Protein 5DZE (pdb70)

InterPro domains:
  IPR000757 Beta-glucanase-like, N-terminal domain [PF00722] (31-176)
  IPR000757 Beta-glucanase-like, N-terminal domain [PS51762] (1-201)
  IPR008264 Beta-glucanase [PR00737] (44-62)
  IPR008264 Beta-glucanase [PR00737] (85-100)
  IPR008264 Beta-glucanase [PR00737] (101-114)
  IPR008264 Beta-glucanase [PR00737] (119-136)
  IPR008264 Beta-glucanase [PR00737] (139-156)
  IPR013320 Concanavalin A-like lectin/glucanase domain superfamily [SSF49899] (22-201)
  IPR044791 Beta-glucanase/XTH [PTHR31062] (30-201)

CATH classification: 2.60.120.200

Foldseek 3Di:
DKDQQDDKDKDDDVVQWDDDVVQQKIKWWQAVVWITKMWGPFFFFFFKWKWWKAWWDDQQFQKKWWKKKWLDPPDQQIWMWIWIDQRNDQQKIWTWTHFGNDIPRIDIGGRVDRSNPGIWMWMWGTDPFKIFIDINRHTPDMGGDDPPGDHGRTIMIMIMMGRRCPPPVNPRRHHGPRPDPGTMMMIGRIMDDDPRTDD

Secondary structure (P-SEA, 3-state):
ccccccbbbbccccccccccccccbbbbbbcccccbbbbbcccccbbbbbbbcccccccccccccccccccccccccccccbbbbcccccccccccccccccccbbbbbbccccccccbbbbbbbbcccbbbbbccccccbbbbbccccccccbbbbbccccccccccccccccccccccccbbbbbcccccccccccc

Structure (mmCIF, N/CA/C/O backbone):
data_5DZE
#
_entry.id   5DZE
#
_cell.length_a   45.150
_cell.length_b   52.020
_cell.length_c   83.060
_cell.angle_alpha   90.000
_cell.angle_beta   90.000
_cell.angle_gamma   90.000
#
_symmetry.space_group_name_H-M   'P 21 21 21'
#
loop_
_entity.id
_entity.type
_entity.pdbx_description
1 polymer endo-glucanase
2 branched beta-D-glucopyranose-(1-4)-beta-D-glucopyranose-(1-4)-beta-D-glucopyranose-(1-4)-alpha-D-glucopyranose
3 non-polymer beta-D-glucopyranose
4 water water
#
loop_
_atom_site.group_PDB
_atom_site.id
_atom_site.type_symbol
_atom_site.label_atom_id
_atom_site.label_alt_id
_atom_site.label_comp_id
_atom_site.label_asym_id
_atom_site.label_entity_id
_atom_site.label_seq_id
_atom_site.pdbx_PDB_ins_code
_atom_site.Cartn_x
_atom_site.Cartn_y
_atom_site.Cartn_z
_atom_site.occupancy
_atom_site.B_iso_or_equiv
_atom_site.auth_seq_id
_atom_site.auth_comp_id
_atom_site.auth_asym_id
_atom_site.auth_atom_id
_atom_site.pdbx_PDB_model_num
ATOM 1 N N . GLU A 1 9 ? 10.915 -17.631 8.603 1.00 31.06 10 GLU A N 1
ATOM 2 C CA . GLU A 1 9 ? 11.977 -18.523 8.154 1.00 30.36 10 GLU A CA 1
ATOM 3 C C . GLU A 1 9 ? 13.226 -17.723 7.761 1.00 27.48 10 GLU A C 1
ATOM 4 O O . GLU A 1 9 ? 13.282 -17.101 6.697 1.00 26.09 10 GLU A O 1
ATOM 7 N N . ALA A 1 10 ? 14.226 -17.770 8.638 1.00 24.98 11 ALA A N 1
ATOM 8 C CA . ALA A 1 10 ? 15.394 -16.897 8.577 1.00 22.51 11 ALA A CA 1
ATOM 9 C C . ALA A 1 10 ? 16.665 -17.716 8.440 1.00 18.97 11 ALA A C 1
ATOM 10 O O . ALA A 1 10 ? 16.724 -18.874 8.858 1.00 20.78 11 ALA A O 1
ATOM 17 N N . GLN A 1 11 ? 17.687 -17.104 7.862 1.00 15.93 12 GLN A N 1
ATOM 18 C CA . GLN A 1 11 ? 18.981 -17.753 7.765 1.00 15.74 12 GLN A CA 1
ATOM 19 C C . GLN A 1 11 ? 20.052 -16.705 7.900 1.00 12.70 12 GLN A C 1
ATOM 20 O O . GLN A 1 11 ? 19.828 -15.523 7.566 1.00 11.90 12 GLN A O 1
ATOM 34 N N . PRO A 1 12 ? 21.232 -17.109 8.370 1.00 12.87 13 PRO A N 1
ATOM 35 C CA . PRO A 1 12 ? 22.352 -16.171 8.428 1.00 12.18 13 PRO A CA 1
ATOM 36 C C . PRO A 1 12 ? 22.732 -15.630 7.070 1.00 12.27 13 PRO A C 1
ATOM 37 O O . PRO A 1 12 ? 22.696 -16.360 6.064 1.00 15.15 13 PRO A O 1
ATOM 48 N N . LEU A 1 13 ? 23.104 -14.360 7.041 1.00 10.91 14 LEU A N 1
ATOM 49 C CA . LEU A 1 13 ? 23.714 -13.755 5.859 1.00 10.95 14 LEU A CA 1
ATOM 50 C C . LEU A 1 13 ? 25.257 -13.920 5.882 1.00 11.53 14 LEU A C 1
ATOM 51 O O . LEU A 1 13 ? 25.965 -13.171 6.585 1.00 16.07 14 LEU A O 1
ATOM 67 N N . LYS A 1 14 ? 25.766 -14.862 5.105 1.00 11.81 15 LYS A N 1
ATOM 68 C CA . LYS A 1 14 ? 27.194 -15.146 5.082 1.00 11.83 15 LYS A CA 1
ATOM 69 C C . LYS A 1 14 ? 27.857 -14.630 3.822 1.00 11.07 15 LYS A C 1
ATOM 70 O O . LYS A 1 14 ? 29.070 -14.381 3.836 1.00 12.73 15 LYS A O 1
ATOM 77 N N . PHE A 1 15 ? 27.096 -14.521 2.728 1.00 9.73 16 PHE A N 1
ATOM 78 C CA . PHE A 1 15 ? 27.650 -14.017 1.478 1.00 8.91 16 PHE A CA 1
ATOM 79 C C . PHE A 1 15 ? 27.333 -12.526 1.401 1.00 8.24 16 PHE A C 1
ATOM 80 O O . PHE A 1 15 ? 26.178 -12.127 1.287 1.00 9.33 16 PHE A O 1
ATOM 97 N N . ILE A 1 16 ? 28.378 -11.728 1.512 1.00 8.01 17 ILE A N 1
ATOM 98 C CA . ILE A 1 16 ? 28.273 -10.278 1.442 1.00 7.72 17 ILE A CA 1
ATOM 99 C C . ILE A 1 16 ? 29.144 -9.734 0.326 1.00 6.98 17 ILE A C 1
ATOM 100 O O . ILE A 1 16 ? 30.036 -10.409 -0.205 1.00 8.53 17 ILE A O 1
ATOM 116 N N . ALA A 1 17 ? 28.832 -8.502 -0.034 1.00 7.07 18 ALA A N 1
ATOM 117 C CA . ALA A 1 17 ? 29.694 -7.678 -0.857 1.00 7.46 18 ALA A CA 1
ATOM 118 C C . ALA A 1 17 ? 30.068 -6.435 -0.056 1.00 6.80 18 ALA A C 1
ATOM 119 O O . ALA A 1 17 ? 29.348 -6.020 0.830 1.00 7.44 18 ALA A O 1
ATOM 126 N N . VAL A 1 18 ? 31.226 -5.874 -0.381 1.00 7.25 19 VAL A N 1
ATOM 127 C CA . VAL A 1 18 ? 31.701 -4.646 0.244 1.00 7.12 19 VAL A CA 1
ATOM 128 C C . VAL A 1 18 ? 31.835 -3.600 -0.862 1.00 7.87 19 VAL A C 1
ATOM 129 O O . VAL A 1 18 ? 32.563 -3.818 -1.829 1.00 10.01 19 VAL A O 1
ATOM 142 N N . ASP A 1 19 ? 31.087 -2.503 -0.754 1.00 7.12 20 ASP A N 1
ATOM 143 C CA . ASP A 1 19 ? 30.980 -1.565 -1.866 1.00 7.09 20 ASP A CA 1
ATOM 144 C C . ASP A 1 19 ? 32.179 -0.617 -2.017 1.00 7.28 20 ASP A C 1
ATOM 145 O O . ASP A 1 19 ? 32.432 -0.147 -3.117 1.00 9.27 20 ASP A O 1
ATOM 154 N N . TYR A 1 20 ? 32.887 -0.320 -0.933 1.00 7.34 21 TYR A N 1
ATOM 155 C CA . TYR A 1 20 ? 34.093 0.497 -0.985 1.00 7.37 21 TYR A CA 1
ATOM 156 C C . TYR A 1 20 ? 34.885 0.244 0.285 1.00 7.52 21 TYR A C 1
ATOM 157 O O . TYR A 1 20 ? 34.337 -0.212 1.285 1.00 7.84 21 TYR A O 1
ATOM 175 N N A CYS A 1 21 ? 36.176 0.554 0.211 0.56 9.53 22 CYS A N 1
ATOM 176 N N B CYS A 1 21 ? 36.184 0.536 0.231 0.44 9.07 22 CYS A N 1
ATOM 177 C CA A CYS A 1 21 ? 37.099 0.435 1.332 0.56 10.66 22 CYS A CA 1
ATOM 178 C CA B CYS A 1 21 ? 37.064 0.500 1.401 0.44 10.06 22 CYS A CA 1
ATOM 179 C C A CYS A 1 21 ? 36.944 -0.870 2.071 0.56 9.66 22 CYS A C 1
ATOM 180 C 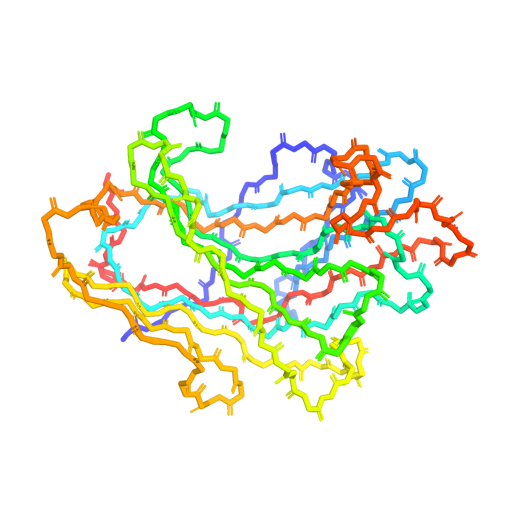C B CYS A 1 21 ? 37.023 -0.855 2.127 0.44 9.39 22 CYS A C 1
ATOM 181 O O A CYS A 1 21 ? 36.514 -0.909 3.221 0.56 10.66 22 CYS A O 1
ATOM 182 O O B CYS A 1 21 ? 36.755 -0.912 3.327 0.44 7.93 22 CYS A O 1
ATOM 197 N N . PRO A 1 22 ? 37.336 -1.958 1.418 1.00 10.00 23 PRO A N 1
ATOM 198 C CA . PRO A 1 22 ? 37.284 -3.263 2.084 1.00 10.08 23 PRO A CA 1
ATOM 199 C C . PRO A 1 22 ? 38.224 -3.369 3.283 1.00 9.40 23 PRO A C 1
ATOM 200 O O . PRO A 1 22 ? 38.009 -4.226 4.142 1.00 10.25 23 PRO A O 1
ATOM 211 N N A GLU A 1 23 ? 39.237 -2.514 3.338 0.50 10.50 24 GLU A N 1
ATOM 212 N N B GLU A 1 23 ? 39.247 -2.510 3.349 0.50 9.62 24 GLU A N 1
ATOM 213 C CA A GLU A 1 23 ? 40.144 -2.485 4.471 0.50 11.67 24 GLU A CA 1
ATOM 214 C CA B GLU A 1 23 ? 40.126 -2.428 4.520 0.50 10.16 24 GLU A CA 1
ATOM 215 C C A GLU A 1 23 ? 39.453 -2.013 5.768 0.50 10.98 24 GLU A C 1
ATOM 216 C C B GLU A 1 23 ? 39.330 -2.203 5.791 0.50 9.75 24 GLU A C 1
ATOM 217 O O A GLU A 1 23 ? 40.050 -2.099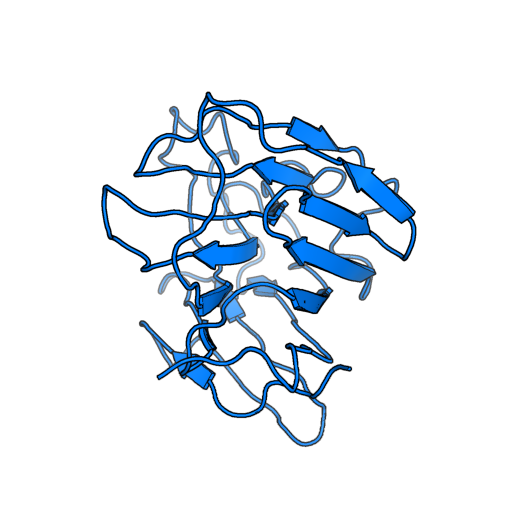 6.849 0.50 11.75 24 GLU A O 1
ATOM 218 O O B GLU A 1 23 ? 39.697 -2.676 6.868 0.50 11.82 24 GLU A O 1
ATOM 241 N N . SER A 1 24 ? 38.233 -1.475 5.645 1.00 8.77 25 SER A N 1
ATOM 242 C CA . SER A 1 24 ? 37.452 -1.019 6.791 1.00 8.98 25 SER A CA 1
ATOM 243 C C . SER A 1 24 ? 36.205 -1.850 7.061 1.00 8.13 25 SER A C 1
ATOM 244 O O . SER A 1 24 ? 35.359 -1.444 7.858 1.00 9.81 25 SER A O 1
ATOM 252 N N . CYS A 1 25 ? 36.104 -3.016 6.426 1.00 7.15 26 CYS A N 1
ATOM 253 C CA . CYS A 1 25 ? 35.065 -3.980 6.739 1.00 7.31 26 CYS A CA 1
ATOM 254 C C . CYS A 1 25 ? 35.753 -5.305 7.078 1.00 8.68 26 CYS A C 1
ATOM 255 O O . CYS A 1 25 ? 36.654 -5.730 6.362 1.00 11.73 26 CYS A O 1
ATOM 263 N N A THR A 1 26 ? 35.379 -5.900 8.204 0.58 6.80 27 THR A N 1
ATOM 264 N N B THR A 1 26 ? 35.340 -5.960 8.152 0.42 8.61 27 THR A N 1
ATOM 265 C CA A THR A 1 26 ? 35.842 -7.236 8.552 0.58 7.57 27 THR A CA 1
ATOM 266 C CA B THR A 1 26 ? 35.953 -7.228 8.544 0.42 10.02 27 THR A CA 1
ATOM 267 C C A THR A 1 26 ? 34.661 -8.176 8.629 0.58 6.88 27 THR A C 1
ATOM 268 C C B THR A 1 26 ? 34.878 -8.231 8.907 0.42 8.77 27 THR A C 1
ATOM 269 O O A THR A 1 26 ? 33.533 -7.807 8.948 0.58 6.45 27 THR A O 1
ATOM 270 O O B THR A 1 26 ? 34.076 -7.955 9.789 0.42 9.13 27 THR A O 1
ATOM 291 N N . HIS A 1 27 ? 34.914 -9.410 8.280 1.00 7.84 28 HIS A N 1
ATOM 292 C CA . HIS A 1 27 ? 33.919 -10.444 8.466 1.00 7.16 28 HIS A CA 1
ATOM 293 C C . HIS A 1 27 ? 34.601 -11.631 9.098 1.00 7.32 28 HIS A C 1
ATOM 294 O O . HIS A 1 27 ? 35.585 -12.146 8.575 1.00 7.61 28 HIS A O 1
ATOM 309 N N . SER A 1 28 ? 34.025 -12.057 10.223 1.00 7.45 29 SER A N 1
ATOM 310 C CA A SER A 1 28 ? 34.437 -13.266 10.925 0.65 8.51 29 SER A CA 1
ATOM 311 C CA B SER A 1 28 ? 34.438 -13.264 10.919 0.35 8.73 29 SER A CA 1
ATOM 312 C C . SER A 1 28 ? 33.262 -14.231 10.920 1.00 8.12 29 SER A C 1
ATOM 313 O O . SER A 1 28 ? 32.411 -14.172 11.802 1.00 8.15 29 SER A O 1
ATOM 326 N N . PRO A 1 29 ? 33.193 -15.119 9.916 1.00 8.79 30 PRO A N 1
ATOM 327 C CA . PRO A 1 29 ? 32.031 -16.024 9.863 1.00 9.76 30 PRO A CA 1
ATOM 328 C C . PRO A 1 29 ? 31.895 -16.906 11.090 1.00 9.90 30 PRO A C 1
ATOM 329 O O . PRO A 1 29 ? 30.771 -17.203 11.508 1.00 10.19 30 PRO A O 1
ATOM 340 N N . GLU A 1 30 ? 33.015 -17.299 11.692 1.00 9.85 31 GLU A N 1
ATOM 341 C CA A GLU A 1 30 ? 32.970 -18.203 12.837 0.67 10.99 31 GLU A CA 1
ATOM 342 C CA B GLU A 1 30 ? 32.979 -18.200 12.838 0.33 10.87 31 GLU A CA 1
ATOM 343 C C . GLU A 1 30 ? 32.270 -17.562 14.026 1.00 10.89 31 GLU A C 1
ATOM 344 O O . GLU A 1 30 ? 31.713 -18.271 14.869 1.00 12.53 31 GLU A O 1
ATOM 350 N N . SER A 1 31 ? 32.300 -16.228 14.107 1.00 10.28 32 SER A N 1
ATOM 351 C CA . SER A 1 31 ? 31.617 -15.500 15.172 1.00 10.33 32 SER A CA 1
ATOM 352 C C . SER A 1 31 ? 30.388 -14.770 14.655 1.00 9.26 32 SER A C 1
ATOM 353 O O . SER A 1 31 ? 29.810 -13.965 15.377 1.00 10.30 32 SER A O 1
ATOM 361 N N . SER A 1 32 ? 29.991 -15.056 13.425 1.00 7.66 33 SER A N 1
ATOM 362 C CA . SER A 1 32 ? 28.832 -14.436 12.804 1.00 7.77 33 SER A CA 1
ATOM 363 C C . SER A 1 32 ? 28.876 -12.914 12.915 1.00 6.17 33 SER A C 1
ATOM 364 O O . SER A 1 32 ? 27.840 -12.287 13.079 1.00 6.79 33 SER A O 1
ATOM 372 N N . THR A 1 33 ? 30.056 -12.323 12.814 1.00 5.53 34 THR A N 1
ATOM 373 C CA . THR A 1 33 ? 30.227 -10.884 13.054 1.00 6.11 34 THR A CA 1
ATOM 374 C C . THR A 1 33 ? 30.842 -10.183 11.870 1.00 6.13 34 THR A C 1
ATOM 375 O O . THR A 1 33 ? 31.827 -10.648 11.313 1.00 8.20 34 THR A O 1
ATOM 386 N N . ILE A 1 34 ? 30.251 -9.047 11.507 1.00 5.71 35 ILE A N 1
ATOM 387 C CA . ILE A 1 34 ? 30.768 -8.136 10.501 1.00 5.92 35 ILE A CA 1
ATOM 388 C C . ILE A 1 34 ? 31.039 -6.829 11.223 1.00 6.16 35 ILE A C 1
ATOM 389 O O . ILE A 1 34 ? 30.203 -6.336 11.970 1.00 7.37 35 ILE A O 1
ATOM 405 N N . THR A 1 35 ? 32.215 -6.257 11.015 1.00 6.12 36 THR A N 1
ATOM 406 C CA A THR A 1 35 ? 32.520 -4.950 11.608 0.62 6.56 36 THR A CA 1
ATOM 407 C CA B THR A 1 35 ? 32.542 -4.980 11.604 0.38 7.71 36 THR A CA 1
ATOM 408 C C . THR A 1 35 ? 32.804 -3.928 10.534 1.00 7.40 36 THR A C 1
ATOM 409 O O . THR A 1 35 ? 33.387 -4.221 9.496 1.00 10.75 36 THR A O 1
ATOM 428 N N . LEU A 1 36 ? 32.365 -2.711 10.796 1.00 5.70 37 LEU A N 1
ATOM 429 C CA . LEU A 1 36 ? 32.663 -1.551 9.956 1.00 5.75 37 LEU A CA 1
ATOM 430 C C . LEU A 1 36 ? 33.436 -0.562 10.811 1.00 6.07 37 LEU A C 1
ATOM 431 O O . LEU A 1 36 ? 33.027 -0.250 11.930 1.00 7.92 37 LEU A O 1
ATOM 447 N N . THR A 1 37 ? 34.499 -0.002 10.247 1.00 6.16 38 THR A N 1
ATOM 448 C CA . THR A 1 37 ? 35.323 0.962 10.942 1.00 7.42 38 THR A CA 1
ATOM 449 C C . THR A 1 37 ? 35.319 2.308 10.240 1.00 7.67 38 THR A C 1
ATOM 450 O O . THR A 1 37 ? 35.439 2.376 9.019 1.00 10.69 38 THR A O 1
ATOM 461 N N . PHE A 1 38 ? 35.202 3.369 11.026 1.00 6.49 39 PHE A N 1
ATOM 462 C CA . PHE A 1 38 ? 35.360 4.728 10.543 1.00 6.55 39 PHE A CA 1
ATOM 463 C C . PHE A 1 38 ? 36.587 5.345 11.195 1.00 7.04 39 PHE A C 1
ATOM 464 O O . PHE A 1 38 ? 36.725 5.353 12.422 1.00 7.23 39 PHE A O 1
ATOM 481 N N A ASP A 1 39 ? 37.427 5.933 10.355 0.62 8.97 40 ASP A N 1
ATOM 482 N N B ASP A 1 39 ? 37.505 5.849 10.367 0.38 10.24 40 ASP A N 1
ATOM 483 C CA A ASP A 1 39 ? 38.495 6.777 10.856 0.62 9.53 40 ASP A CA 1
ATOM 484 C CA B ASP A 1 39 ? 38.818 6.333 10.827 0.38 12.26 40 ASP A CA 1
ATOM 485 C C A ASP A 1 39 ? 38.899 7.762 9.801 0.62 8.22 40 ASP A C 1
ATOM 486 C C B ASP A 1 39 ? 39.405 7.088 9.635 0.38 12.94 40 ASP A C 1
ATOM 487 O O A ASP A 1 39 ? 38.082 8.134 8.942 0.62 8.10 40 ASP A O 1
ATOM 488 O O B ASP A 1 39 ? 39.264 6.578 8.527 0.38 11.54 40 ASP A O 1
ATOM 505 N N . HIS A 1 40 ? 40.149 8.193 9.851 1.00 12.87 41 HIS A N 1
ATOM 506 C CA . HIS A 1 40 ? 40.535 9.196 8.832 1.00 15.49 41 HIS A CA 1
ATOM 507 C C . HIS A 1 40 ? 40.416 8.767 7.367 1.00 12.66 41 HIS A C 1
ATOM 508 O O . HIS A 1 40 ? 40.346 9.597 6.495 1.00 16.51 41 HIS A O 1
ATOM 522 N N . ARG A 1 41 ? 40.433 7.461 7.096 1.00 13.99 42 ARG A N 1
ATOM 523 C CA . ARG A 1 41 ? 40.215 6.996 5.716 1.00 15.65 42 ARG A CA 1
ATOM 524 C C . ARG A 1 41 ? 38.724 6.898 5.355 1.00 14.98 42 ARG A C 1
ATOM 525 O O . ARG A 1 41 ? 38.379 6.409 4.255 1.00 16.72 42 ARG A O 1
ATOM 546 N N . GLY A 1 42 ? 37.823 7.377 6.221 1.00 12.63 43 GLY A N 1
ATOM 547 C CA . GLY A 1 42 ? 36.439 7.206 5.892 1.00 9.76 43 GLY A CA 1
ATOM 548 C C . GLY A 1 42 ? 35.939 5.950 6.534 1.00 7.75 43 GLY A C 1
ATOM 549 O O . GLY A 1 42 ? 36.488 5.438 7.520 1.00 8.45 43 GLY A O 1
ATOM 553 N N . GLY A 1 43 ? 34.855 5.467 5.961 1.00 7.66 44 GLY A N 1
ATOM 554 C CA . GLY A 1 43 ? 34.177 4.281 6.445 1.00 6.93 44 GLY A CA 1
ATOM 555 C C . GLY A 1 43 ? 34.079 3.225 5.359 1.00 6.58 44 GLY A C 1
ATOM 556 O O . GLY A 1 43 ? 34.952 3.065 4.516 1.00 7.79 44 GLY A O 1
ATOM 560 N N . SER A 1 44 ? 32.989 2.463 5.408 1.00 5.87 45 SER A N 1
ATOM 561 C CA . SER A 1 44 ? 32.750 1.368 4.469 1.00 5.93 45 SER A CA 1
ATOM 562 C C . SER A 1 44 ? 31.269 1.012 4.509 1.00 5.21 45 SER A C 1
ATOM 563 O O . SER A 1 44 ? 30.511 1.537 5.328 1.00 5.38 45 SER A O 1
ATOM 571 N N . ARG A 1 45 ? 30.878 0.128 3.596 1.00 5.35 46 ARG A N 1
ATOM 572 C CA . ARG A 1 45 ? 29.495 -0.286 3.417 1.00 5.14 46 ARG A CA 1
ATOM 573 C C . ARG A 1 45 ? 29.496 -1.743 2.956 1.00 5.21 46 ARG A C 1
ATOM 574 O O . ARG A 1 45 ? 30.184 -2.065 1.991 1.00 6.23 46 ARG A O 1
ATOM 595 N N . TRP A 1 46 ? 28.711 -2.580 3.638 1.00 5.12 47 TRP A N 1
ATOM 596 C CA . TRP A 1 46 ? 28.490 -3.953 3.203 1.00 5.03 47 TRP A CA 1
ATOM 597 C C . TRP A 1 46 ? 27.042 -4.119 2.754 1.00 5.26 47 TRP A C 1
ATOM 598 O O . TRP A 1 46 ? 26.159 -3.317 3.092 1.00 5.22 47 TRP A O 1
ATOM 619 N N . ARG A 1 47 ? 26.799 -5.182 1.995 1.00 5.37 48 ARG A N 1
ATOM 620 C CA . ARG A 1 47 ? 25.456 -5.493 1.537 1.00 5.36 48 ARG A CA 1
ATOM 621 C C . ARG A 1 47 ? 25.323 -6.985 1.279 1.00 5.38 48 ARG A C 1
ATOM 622 O O . ARG A 1 47 ? 26.318 -7.714 1.069 1.00 6.10 48 ARG A O 1
ATOM 643 N N . SER A 1 48 ? 24.089 -7.446 1.262 1.00 5.20 49 SER A N 1
ATOM 644 C CA . SER A 1 48 ? 23.803 -8.748 0.691 1.00 5.84 49 SER A CA 1
ATOM 645 C C . SER A 1 48 ? 24.154 -8.763 -0.799 1.00 5.86 49 SER A C 1
ATOM 646 O O . SER A 1 48 ? 24.174 -7.736 -1.478 1.00 6.44 49 SER A O 1
ATOM 654 N N . THR A 1 49 ? 24.406 -9.964 -1.317 1.00 6.44 50 THR A N 1
ATOM 655 C CA . THR A 1 49 ? 24.695 -10.113 -2.744 1.00 7.06 50 THR A CA 1
ATOM 656 C C . THR A 1 49 ? 23.439 -10.289 -3.580 1.00 8.79 50 THR A C 1
ATOM 657 O O . THR A 1 49 ? 23.480 -10.155 -4.798 1.00 11.94 50 THR A O 1
ATOM 668 N N . THR A 1 50 ? 22.335 -10.621 -2.934 1.00 8.80 51 THR A N 1
ATOM 669 C CA A THR A 1 50 ? 21.057 -10.753 -3.599 0.73 10.43 51 THR A CA 1
ATOM 670 C CA B THR A 1 50 ? 21.062 -10.755 -3.606 0.27 9.15 51 THR A CA 1
ATOM 671 C C . THR A 1 50 ? 20.099 -9.703 -3.076 1.00 7.66 51 THR A C 1
ATOM 672 O O . THR A 1 50 ? 20.218 -9.236 -1.926 1.00 8.08 51 THR A O 1
ATOM 691 N N . ARG A 1 51 ? 19.146 -9.354 -3.920 1.00 7.50 52 ARG A N 1
ATOM 692 C CA . ARG A 1 51 ? 17.993 -8.628 -3.473 1.00 6.62 52 ARG A CA 1
ATOM 693 C C . ARG A 1 51 ? 16.925 -9.591 -2.957 1.00 6.96 52 ARG A C 1
ATOM 694 O O . ARG A 1 51 ? 16.956 -10.797 -3.243 1.00 8.71 52 ARG A O 1
ATOM 715 N N . PHE A 1 52 ? 15.964 -9.039 -2.238 1.00 6.39 53 PHE A N 1
ATOM 716 C CA . PHE A 1 52 ? 14.866 -9.773 -1.620 1.00 6.53 53 PHE A CA 1
ATOM 717 C C . PHE A 1 52 ? 13.567 -9.079 -1.959 1.00 6.32 53 PHE A C 1
ATOM 718 O O . PHE A 1 52 ? 13.527 -7.852 -2.064 1.00 7.36 53 PHE A O 1
ATOM 735 N N . GLN A 1 53 ? 12.497 -9.861 -2.063 1.00 6.79 54 GLN A N 1
ATOM 736 C CA . GLN A 1 53 ? 11.153 -9.331 -2.260 1.00 7.63 54 GLN A CA 1
ATOM 737 C C . GLN A 1 53 ? 10.331 -9.619 -0.997 1.00 7.41 54 GLN A C 1
ATOM 738 O O . GLN A 1 53 ? 9.742 -10.697 -0.856 1.00 8.16 54 GLN A O 1
ATOM 752 N N . TYR A 1 54 ? 10.387 -8.676 -0.062 1.00 7.44 55 TYR A N 1
ATOM 753 C CA . TYR A 1 54 ? 9.750 -8.727 1.247 1.00 7.18 55 TYR A CA 1
ATOM 754 C C . TYR A 1 54 ? 10.470 -9.678 2.204 1.00 7.25 55 TYR A C 1
ATOM 755 O O . TYR A 1 54 ? 11.354 -10.434 1.811 1.00 8.68 55 TYR A O 1
ATOM 773 N N . GLY A 1 55 ? 10.086 -9.609 3.477 1.00 7.21 56 GLY A N 1
ATOM 774 C CA . GLY A 1 55 ? 10.572 -10.507 4.492 1.00 7.48 56 GLY A CA 1
ATOM 775 C C . GLY A 1 55 ? 11.021 -9.791 5.747 1.00 6.63 56 GLY A C 1
ATOM 776 O O . GLY A 1 55 ? 10.901 -8.569 5.880 1.00 7.80 56 GLY A O 1
ATOM 780 N N . THR A 1 56 ? 11.570 -10.577 6.658 1.00 6.82 57 THR A N 1
ATOM 781 C CA . THR A 1 56 ? 12.108 -10.104 7.922 1.00 6.49 57 THR A CA 1
ATOM 782 C C . THR A 1 56 ? 13.630 -10.114 7.869 1.00 6.33 57 THR A C 1
ATOM 783 O O . THR A 1 56 ? 14.245 -11.102 7.436 1.00 7.46 57 THR A O 1
ATOM 794 N N . PHE A 1 57 ? 14.222 -9.004 8.306 1.00 5.46 58 PHE A N 1
ATOM 795 C CA . PHE A 1 57 ? 15.662 -8.777 8.281 1.00 5.46 58 PHE A CA 1
ATOM 796 C C . PHE A 1 57 ? 16.086 -8.363 9.673 1.00 5.28 58 PHE A C 1
ATOM 797 O O . PHE A 1 57 ? 15.423 -7.512 10.272 1.00 6.60 58 PHE A O 1
ATOM 814 N N . SER A 1 58 ? 17.170 -8.910 10.198 1.00 5.82 59 SER A N 1
ATOM 815 C CA . SER A 1 58 ? 17.553 -8.563 11.556 1.00 6.47 59 SER A CA 1
ATOM 816 C C . SER A 1 58 ? 19.047 -8.578 11.740 1.00 5.89 59 SER A C 1
ATOM 817 O O . SER A 1 58 ? 19.791 -9.239 11.013 1.00 6.87 59 SER A O 1
ATOM 825 N N . SER A 1 59 ? 19.485 -7.860 12.761 1.00 6.07 60 SER A N 1
ATOM 826 C CA . SER A 1 59 ? 20.868 -7.917 13.190 1.00 5.82 60 SER A CA 1
ATOM 827 C C . SER A 1 59 ? 20.954 -7.526 14.649 1.00 5.09 60 SER A C 1
ATOM 828 O O . SER A 1 59 ? 20.222 -6.662 15.111 1.00 5.75 60 SER A O 1
ATOM 836 N N . LEU A 1 60 ? 21.905 -8.110 15.361 1.00 4.93 61 LEU A N 1
ATOM 837 C CA . LEU A 1 60 ? 22.409 -7.496 16.579 1.00 4.74 61 LEU A CA 1
ATOM 838 C C . LEU A 1 60 ? 23.389 -6.399 16.133 1.00 4.96 61 LEU A C 1
ATOM 839 O O . LEU A 1 60 ? 24.192 -6.605 15.212 1.00 5.50 61 LEU A O 1
ATOM 855 N N . ILE A 1 61 ? 23.342 -5.250 16.787 1.00 4.73 62 ILE A N 1
ATOM 856 C CA . ILE A 1 61 ? 24.247 -4.150 16.465 1.00 4.77 62 ILE A CA 1
ATOM 857 C C . ILE A 1 61 ? 24.748 -3.572 17.776 1.00 4.82 62 ILE A C 1
ATOM 858 O O . ILE A 1 61 ? 23.963 -3.328 18.698 1.00 5.00 62 ILE A O 1
ATOM 874 N N A GLN A 1 62 ? 26.051 -3.322 17.836 0.25 5.47 63 GLN A N 1
ATOM 875 N N B GLN A 1 62 ? 26.057 -3.348 17.837 0.75 5.33 63 GLN A N 1
ATOM 876 C CA A GLN A 1 62 ? 26.650 -2.533 18.908 0.25 6.18 63 GLN A CA 1
ATOM 877 C CA B GLN A 1 62 ? 26.709 -2.552 18.890 0.75 5.27 63 GLN A CA 1
ATOM 878 C C A GLN A 1 62 ? 27.410 -1.382 18.267 0.25 5.90 63 GLN A C 1
ATOM 879 C C B GLN A 1 62 ? 27.367 -1.379 18.161 0.75 5.25 63 GLN A C 1
ATOM 880 O O A GLN A 1 62 ? 28.437 -1.581 17.627 0.25 5.98 63 GLN A O 1
ATOM 881 O O B GLN A 1 62 ? 28.250 -1.570 17.336 0.75 5.55 63 GLN A O 1
ATOM 908 N N . CYS A 1 63 ? 26.898 -0.176 18.460 1.00 5.66 64 CYS A N 1
ATOM 909 C CA A CYS A 1 63 ? 27.422 0.986 17.778 0.88 5.93 64 CYS A CA 1
ATOM 910 C CA B CYS A 1 63 ? 27.384 1.049 17.811 0.12 7.10 64 CYS A CA 1
ATOM 911 C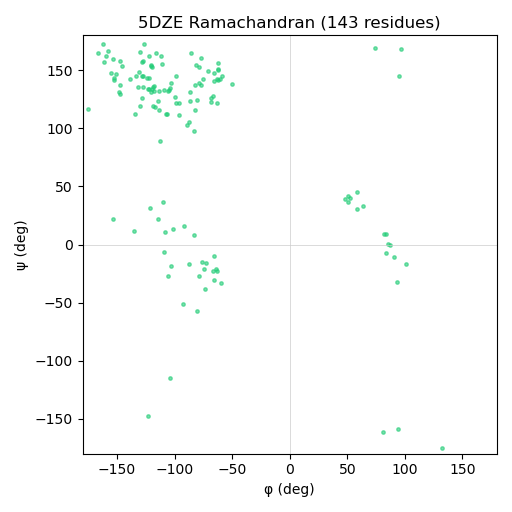 C . CYS A 1 63 ? 28.761 1.410 18.349 1.00 5.97 64 CYS A C 1
ATOM 912 O O . CYS A 1 63 ? 29.169 0.959 19.434 1.00 6.19 64 CYS A O 1
ATOM 925 N N . PRO A 1 64 ? 29.475 2.280 17.628 1.00 6.21 65 PRO A N 1
ATOM 926 C CA . PRO A 1 64 ? 30.801 2.675 18.091 1.00 7.33 65 PRO A CA 1
ATOM 927 C C . PRO A 1 64 ? 30.810 3.391 19.432 1.00 7.17 65 PRO A C 1
ATOM 928 O O . PRO A 1 64 ? 29.889 4.110 19.807 1.00 7.00 65 PRO A O 1
ATOM 939 N N . LYS A 1 65 ? 31.921 3.195 20.129 1.00 7.81 66 LYS A N 1
ATOM 940 C CA . LYS A 1 65 ? 32.177 3.839 21.403 1.00 8.66 66 LYS A CA 1
ATOM 941 C C . LYS A 1 65 ? 32.588 5.301 21.256 1.00 7.60 66 LYS A C 1
ATOM 942 O O . LYS A 1 65 ? 33.045 5.731 20.205 1.00 8.22 66 LYS A O 1
ATOM 961 N N . GLY A 1 66 ? 32.447 6.069 22.331 1.00 7.55 67 GLY A N 1
ATOM 962 C CA . GLY A 1 66 ? 32.997 7.401 22.359 1.00 7.75 67 GLY A CA 1
ATOM 963 C C . GLY A 1 66 ? 32.149 8.437 21.671 1.00 6.74 67 GLY A C 1
ATOM 964 O O . GLY A 1 66 ? 30.950 8.251 21.460 1.00 7.27 67 GLY A O 1
ATOM 968 N N . ASN A 1 67 ? 32.787 9.554 21.339 1.00 6.78 68 ASN A N 1
ATOM 969 C CA . ASN A 1 67 ? 32.066 10.690 20.799 1.00 6.72 68 ASN A CA 1
ATOM 970 C C . ASN A 1 67 ? 31.870 10.486 19.300 1.00 6.26 68 ASN A C 1
ATOM 971 O O . ASN A 1 67 ? 32.766 10.750 18.497 1.00 6.42 68 ASN A O 1
ATOM 982 N N . THR A 1 68 ? 30.687 10.003 18.932 1.00 5.79 69 THR A N 1
ATOM 983 C CA . THR A 1 68 ? 30.360 9.680 17.553 1.00 5.48 69 THR A CA 1
ATOM 984 C C . THR A 1 68 ? 29.713 10.830 16.795 1.00 5.27 69 THR A C 1
ATOM 985 O O . THR A 1 68 ? 29.170 10.620 15.710 1.00 5.40 69 THR A O 1
ATOM 996 N N . SER A 1 69 ? 29.808 12.056 17.317 1.00 5.18 70 SER A N 1
ATOM 997 C CA . SER A 1 69 ? 29.215 13.193 16.628 1.00 5.26 70 SER A CA 1
ATOM 998 C C . SER A 1 69 ? 29.631 13.221 15.162 1.00 4.95 70 SER A C 1
ATOM 999 O O . SER A 1 69 ? 30.788 12.985 14.823 1.00 5.91 70 SER A O 1
ATOM 1007 N N . GLY A 1 70 ? 28.666 13.524 14.302 1.00 5.09 71 GLY A N 1
ATOM 1008 C CA . GLY A 1 70 ? 28.881 13.625 12.876 1.00 5.53 71 GLY A CA 1
ATOM 1009 C C . GLY A 1 70 ? 28.603 12.342 12.114 1.00 5.03 71 GLY A C 1
ATOM 1010 O O . GLY A 1 70 ? 28.214 12.380 10.949 1.00 5.36 71 GLY A O 1
ATOM 1014 N N . LEU A 1 71 ? 28.852 11.198 12.740 1.00 4.86 72 LEU A N 1
ATOM 1015 C CA . LEU A 1 71 ? 28.713 9.927 12.047 1.00 4.85 72 LEU A CA 1
ATOM 1016 C C . LEU A 1 71 ? 27.260 9.489 11.938 1.00 4.98 72 LEU A C 1
ATOM 1017 O O . LEU A 1 71 ? 26.411 9.807 12.782 1.00 5.81 72 LEU A O 1
ATOM 1033 N N . ASN A 1 72 ? 27.015 8.708 10.889 1.00 4.49 73 ASN A N 1
ATOM 1034 C CA . ASN A 1 72 ? 25.777 7.968 10.678 1.00 4.46 73 ASN A CA 1
ATOM 1035 C C . ASN A 1 72 ? 26.204 6.500 10.595 1.00 4.66 73 ASN A C 1
ATOM 1036 O O . ASN A 1 72 ? 27.064 6.153 9.779 1.00 5.88 73 ASN A O 1
ATOM 1047 N N A PHE A 1 73 ? 25.617 5.695 11.499 0.27 4.54 74 PHE A N 1
ATOM 1048 N N B PHE A 1 73 ? 25.656 5.666 11.452 0.73 4.40 74 PHE A N 1
ATOM 1049 C CA A PHE A 1 73 ? 25.708 4.220 11.558 0.27 4.18 74 PHE A CA 1
ATOM 1050 C CA B PHE A 1 73 ? 25.831 4.223 11.309 0.73 4.64 74 PHE A CA 1
ATOM 1051 C C A PHE A 1 73 ? 24.338 3.705 11.199 0.27 4.16 74 PHE A C 1
ATOM 1052 C C B PHE A 1 73 ? 24.422 3.658 11.247 0.73 4.11 74 PHE A C 1
ATOM 1053 O O A PHE A 1 73 ? 23.346 4.333 11.574 0.27 4.51 74 PHE A O 1
ATOM 1054 O O B PHE A 1 73 ? 23.512 4.204 11.843 0.73 4.69 74 PHE A O 1
ATOM 1087 N N . ASN A 1 74 ? 24.232 2.568 10.509 1.00 4.48 75 ASN A N 1
ATOM 1088 C CA . ASN A 1 74 ? 22.886 2.221 10.075 1.00 4.00 75 ASN A CA 1
ATOM 1089 C C . ASN A 1 74 ? 22.761 0.748 9.724 1.00 4.37 75 ASN A C 1
ATOM 1090 O O . ASN A 1 74 ? 23.736 -0.013 9.674 1.00 4.91 75 ASN A O 1
ATOM 1101 N N . ILE A 1 75 ? 21.525 0.365 9.458 1.00 4.09 76 ILE A N 1
ATOM 1102 C CA . ILE A 1 75 ? 21.215 -0.859 8.721 1.00 4.46 76 ILE A CA 1
ATOM 1103 C C . ILE A 1 75 ? 19.936 -0.545 7.952 1.00 3.88 76 ILE A C 1
ATOM 1104 O O . ILE A 1 75 ? 19.037 0.106 8.496 1.00 4.38 76 ILE A O 1
ATOM 1120 N N . TYR A 1 76 ? 19.861 -0.947 6.689 1.00 4.06 77 TYR A N 1
ATOM 1121 C CA . TYR A 1 76 ? 18.744 -0.532 5.882 1.00 4.14 77 TYR A CA 1
ATOM 1122 C C . TYR A 1 76 ? 18.570 -1.455 4.694 1.00 4.22 77 TYR A C 1
ATOM 1123 O O . TYR A 1 76 ? 19.476 -2.177 4.303 1.00 5.52 77 TYR A O 1
ATOM 1141 N N . LEU A 1 77 ? 17.397 -1.399 4.106 1.00 4.19 78 LEU A N 1
ATOM 1142 C CA . LEU A 1 77 ? 17.100 -2.023 2.826 1.00 4.33 78 LEU A CA 1
ATOM 1143 C C . LEU A 1 77 ? 17.093 -0.924 1.764 1.00 4.48 78 LEU A C 1
ATOM 1144 O O . LEU A 1 77 ? 16.551 0.161 2.018 1.00 4.43 78 LEU A O 1
ATOM 1160 N N . SER A 1 78 ? 17.649 -1.193 0.584 1.00 4.34 79 SER A N 1
ATOM 1161 C CA . SER A 1 78 ? 17.491 -0.285 -0.536 1.00 4.94 79 SER A CA 1
ATOM 1162 C C . SER A 1 78 ? 17.540 -1.071 -1.834 1.00 5.17 79 SER A C 1
ATOM 1163 O O . SER A 1 78 ? 18.287 -2.053 -1.983 1.00 5.23 79 SER A O 1
ATOM 1171 N N . SER A 1 79 ? 16.772 -0.595 -2.804 1.00 5.15 80 SER A N 1
ATOM 1172 C CA . SER A 1 79 ? 16.744 -1.226 -4.110 1.00 5.84 80 SER A CA 1
ATOM 1173 C C . SER A 1 79 ? 18.083 -1.092 -4.829 1.00 6.23 80 SER A C 1
ATOM 1174 O O . SER A 1 79 ? 18.450 -1.977 -5.620 1.00 7.97 80 SER A O 1
ATOM 1182 N N . LEU A 1 80 ? 18.808 -0.013 -4.555 1.00 6.29 81 LEU A N 1
ATOM 1183 C CA . LEU A 1 80 ? 20.152 0.194 -5.105 1.00 6.71 81 LEU A CA 1
ATOM 1184 C C . LEU A 1 80 ? 20.731 1.457 -4.504 1.00 6.62 81 LEU A C 1
ATOM 1185 O O . LEU A 1 80 ? 20.224 2.553 -4.769 1.00 7.32 81 LEU A O 1
ATOM 1201 N N . GLU A 1 81 ? 21.814 1.337 -3.746 1.00 7.07 82 GLU A N 1
ATOM 1202 C CA . GLU A 1 81 ? 22.425 2.514 -3.151 1.00 6.94 82 GLU A CA 1
ATOM 1203 C C . GLU A 1 81 ? 23.000 3.379 -4.260 1.00 8.53 82 GLU A C 1
ATOM 1204 O O . GLU A 1 81 ? 23.767 2.914 -5.106 1.00 10.84 82 GLU A O 1
ATOM 1216 N N . GLY A 1 82 ? 22.617 4.643 -4.242 1.00 9.94 83 GLY A N 1
ATOM 1217 C CA . GLY A 1 82 ? 23.060 5.609 -5.223 1.00 11.80 83 GLY A CA 1
ATOM 1218 C C . GLY A 1 82 ? 22.017 5.880 -6.286 1.00 11.75 83 GLY A C 1
ATOM 1219 O O . GLY A 1 82 ? 22.120 6.874 -6.996 1.00 14.30 83 GLY A O 1
ATOM 1223 N N . ASP A 1 83 ? 21.017 5.014 -6.423 1.00 10.87 84 ASP A N 1
ATOM 1224 C CA A ASP A 1 83 ? 19.914 5.265 -7.351 0.58 9.88 84 ASP A CA 1
ATOM 1225 C CA B ASP A 1 83 ? 19.928 5.272 -7.355 0.42 10.03 84 ASP A CA 1
ATOM 1226 C C . ASP A 1 83 ? 19.029 6.367 -6.809 1.00 10.82 84 ASP A C 1
ATOM 1227 O O . ASP A 1 83 ? 18.663 6.341 -5.643 1.00 13.41 84 ASP A O 1
ATOM 1242 N N . LYS A 1 84 ? 18.674 7.316 -7.670 1.00 12.70 85 LYS A N 1
ATOM 1243 C CA . LYS A 1 84 ? 17.865 8.463 -7.295 1.00 14.41 85 LYS A CA 1
ATOM 1244 C C . LYS A 1 84 ? 16.366 8.198 -7.252 1.00 12.17 85 LYS A C 1
ATOM 1245 O O . LYS A 1 84 ? 15.594 9.058 -6.810 1.00 13.08 85 LYS A O 1
ATOM 1252 N N A SER A 1 85 ? 15.961 7.019 -7.711 0.59 10.11 86 SER A N 1
ATOM 1253 N N B SER A 1 85 ? 15.947 7.022 -7.709 0.41 10.68 86 SER A N 1
ATOM 1254 C CA A SER A 1 85 ? 14.565 6.610 -7.667 0.59 9.92 86 SER A CA 1
ATOM 1255 C CA B SER A 1 85 ? 14.540 6.639 -7.649 0.41 10.42 86 SER A CA 1
ATOM 1256 C C A SER A 1 85 ? 14.398 5.354 -6.822 0.59 8.08 86 SER A C 1
ATOM 1257 C C B SER A 1 85 ? 14.348 5.395 -6.784 0.41 8.94 86 SER A C 1
ATOM 1258 O O A SER A 1 85 ? 13.592 4.482 -7.131 0.59 10.02 86 SER A O 1
ATOM 1259 O O B SER A 1 85 ? 13.472 4.577 -7.040 0.41 10.13 86 SER A O 1
ATOM 1274 N N . GLN A 1 86 ? 15.152 5.268 -5.740 1.00 7.78 87 GLN A N 1
ATOM 1275 C CA A GLN A 1 86 ? 15.172 4.053 -4.933 0.74 7.26 87 GLN A CA 1
ATOM 1276 C CA B GLN A 1 86 ? 15.166 4.062 -4.930 0.26 7.67 87 GLN A CA 1
ATOM 1277 C C . GLN A 1 86 ? 13.946 3.901 -4.050 1.00 6.07 87 GLN A C 1
ATOM 1278 O O . GLN A 1 86 ? 13.309 4.856 -3.612 1.00 6.60 87 GLN A O 1
ATOM 1304 N N . ASP A 1 87 ? 13.678 2.646 -3.728 1.00 5.54 88 ASP A N 1
ATOM 1305 C CA . ASP A 1 87 ? 12.865 2.286 -2.577 1.00 5.48 88 ASP A CA 1
ATOM 1306 C C . ASP A 1 87 ? 13.863 1.910 -1.453 1.00 5.23 88 ASP A C 1
ATOM 1307 O O . ASP A 1 87 ? 14.931 1.353 -1.720 1.00 5.88 88 ASP A O 1
ATOM 1316 N N . ALA A 1 88 ? 13.515 2.236 -0.205 1.00 4.74 89 ALA A N 1
ATOM 1317 C CA . ALA A 1 88 ? 14.405 1.931 0.911 1.00 5.01 89 ALA A CA 1
ATOM 1318 C C . ALA A 1 88 ? 13.639 1.970 2.216 1.00 4.47 89 ALA A C 1
ATOM 1319 O O . ALA A 1 88 ? 12.608 2.632 2.334 1.00 4.97 89 ALA A O 1
ATOM 1326 N N . ILE A 1 89 ? 14.162 1.276 3.224 1.00 4.51 90 ILE A N 1
ATOM 1327 C CA . ILE A 1 89 ? 13.623 1.284 4.587 1.00 4.43 90 ILE A CA 1
ATOM 1328 C C . ILE A 1 89 ? 14.822 1.321 5.537 1.00 4.96 90 ILE A C 1
ATOM 1329 O O . ILE A 1 89 ? 15.695 0.458 5.436 1.00 4.89 90 ILE A O 1
ATOM 1345 N N A ASP A 1 90 ? 14.834 2.282 6.467 0.41 4.87 91 ASP A N 1
ATOM 1346 N N B ASP A 1 90 ? 14.882 2.302 6.440 0.59 4.93 91 ASP A N 1
ATOM 1347 C CA A ASP A 1 90 ? 16.036 2.624 7.231 0.41 4.71 91 ASP A CA 1
ATOM 1348 C CA B ASP A 1 90 ? 16.100 2.549 7.207 0.59 5.08 91 ASP A CA 1
ATOM 1349 C C A ASP A 1 90 ? 15.917 2.525 8.747 0.41 4.54 91 ASP A C 1
ATOM 1350 C C B ASP A 1 90 ? 15.943 2.535 8.715 0.59 4.16 91 ASP A C 1
ATOM 1351 O O A ASP A 1 90 ? 14.890 2.887 9.329 0.41 5.68 91 ASP A O 1
ATOM 1352 O O B ASP A 1 90 ? 14.954 3.035 9.255 0.59 4.11 91 ASP A O 1
ATOM 1369 N N . PHE A 1 91 ? 17.025 2.100 9.369 1.00 4.52 92 PHE A N 1
ATOM 1370 C CA . PHE A 1 91 ? 17.400 2.497 10.726 1.00 4.44 92 PHE A CA 1
ATOM 1371 C C . PHE A 1 91 ? 18.709 3.306 10.574 1.00 4.25 92 PHE A C 1
ATOM 1372 O O . PHE A 1 91 ? 19.683 2.778 10.040 1.00 5.17 92 PHE A O 1
ATOM 1389 N N . GLU A 1 92 ? 18.733 4.552 11.051 1.00 4.34 93 GLU A N 1
ATOM 1390 C CA . GLU A 1 92 ? 19.951 5.385 11.014 1.00 4.69 93 GLU A CA 1
ATOM 1391 C C . GLU A 1 92 ? 20.183 5.973 12.389 1.00 4.34 93 GLU A C 1
ATOM 1392 O O . GLU A 1 92 ? 19.336 6.696 12.913 1.00 5.28 93 GLU A O 1
ATOM 1404 N N . PHE A 1 93 ? 21.321 5.637 12.965 1.00 4.68 94 PHE A N 1
ATOM 1405 C CA . PHE A 1 93 ? 21.795 6.271 14.194 1.00 4.82 94 PHE A CA 1
ATOM 1406 C C . PHE A 1 93 ? 22.475 7.589 13.816 1.00 5.67 94 PHE A C 1
ATOM 1407 O O . PHE A 1 93 ? 23.208 7.667 12.824 1.00 6.98 94 PHE A O 1
ATOM 1424 N N . LEU A 1 94 ? 22.176 8.618 14.609 1.00 5.47 95 LEU A N 1
ATOM 1425 C CA . LEU A 1 94 ? 22.675 9.965 14.410 1.00 5.74 95 LEU A CA 1
ATOM 1426 C C . LEU A 1 94 ? 23.695 10.202 15.506 1.00 5.42 95 LEU A C 1
ATOM 1427 O O . LEU A 1 94 ? 23.365 10.245 16.690 1.00 6.18 95 LEU A O 1
ATOM 1443 N N . GLY A 1 95 ? 24.959 10.322 15.122 1.00 5.73 96 GLY A N 1
ATOM 1444 C CA . GLY A 1 95 ? 26.043 10.137 16.072 1.00 6.25 96 GLY A CA 1
ATOM 1445 C C . GLY A 1 95 ? 26.133 11.129 17.212 1.00 5.22 96 GLY A C 1
ATOM 1446 O O . GLY A 1 95 ? 26.757 10.809 18.229 1.00 6.08 96 GLY A O 1
ATOM 1450 N N . LYS A 1 96 ? 25.544 12.315 17.077 1.00 5.54 97 LYS A N 1
ATOM 1451 C CA A LYS A 1 96 ? 25.510 13.282 18.172 0.67 5.94 97 LYS A CA 1
ATOM 1452 C CA B LYS A 1 96 ? 25.509 13.279 18.168 0.33 5.95 97 LYS A CA 1
ATOM 1453 C C . LYS A 1 96 ? 24.666 12.824 19.356 1.00 5.64 97 LYS A C 1
ATOM 1454 O O . LYS A 1 96 ? 24.770 13.423 20.426 1.00 6.79 97 LYS A O 1
ATOM 1489 N N . ASP A 1 97 ? 23.795 11.830 19.173 1.00 5.61 98 ASP A N 1
ATOM 1490 C CA . ASP A 1 97 ? 22.886 11.395 20.243 1.00 5.69 98 ASP A CA 1
ATOM 1491 C C . ASP A 1 97 ? 22.728 9.885 20.156 1.00 5.63 98 ASP A C 1
ATOM 1492 O O . ASP A 1 97 ? 21.944 9.385 19.363 1.00 5.75 98 ASP A O 1
ATOM 1501 N N A LYS A 1 98 ? 23.461 9.112 20.955 0.53 6.50 99 LYS A N 1
ATOM 1502 N N B LYS A 1 98 ? 23.468 9.223 21.040 0.47 5.97 99 LYS A N 1
ATOM 1503 C CA A LYS A 1 98 ? 23.352 7.644 20.864 0.53 6.46 99 LYS A CA 1
ATOM 1504 C CA B LYS A 1 98 ? 23.620 7.782 21.067 0.47 5.29 99 LYS A CA 1
ATOM 1505 C C A LYS A 1 98 ? 22.161 7.041 21.642 0.53 5.77 99 LYS A C 1
ATOM 1506 C C B LYS A 1 98 ? 22.461 7.099 21.767 0.47 4.36 99 LYS A C 1
ATOM 1507 O O A LYS A 1 98 ? 22.059 5.819 21.741 0.53 6.13 99 LYS A O 1
ATOM 1508 O O B LYS A 1 98 ? 22.472 5.886 21.951 0.47 4.72 99 LYS A O 1
ATOM 1545 N N A ARG A 1 99 ? 21.240 7.881 22.128 0.53 5.13 100 ARG A N 1
ATOM 1546 N N B ARG A 1 99 ? 21.446 7.879 22.124 0.47 4.49 100 ARG A N 1
ATOM 1547 C CA A ARG A 1 99 ? 20.033 7.404 22.808 0.53 5.11 100 ARG A CA 1
ATOM 1548 C CA B ARG A 1 99 ? 20.263 7.343 22.775 0.47 4.59 100 ARG A CA 1
ATOM 1549 C C A ARG A 1 99 ? 18.800 7.537 21.921 0.53 5.17 100 ARG A C 1
ATOM 1550 C C B ARG A 1 99 ? 19.000 7.456 21.925 0.47 4.41 100 ARG A C 1
ATOM 1551 O O A ARG A 1 99 ? 17.671 7.380 22.391 0.53 5.86 100 ARG A O 1
ATOM 1552 O O B ARG A 1 99 ? 17.904 7.242 22.438 0.47 5.29 100 ARG A O 1
ATOM 1593 N N A ILE A 1 100 ? 19.019 7.783 20.633 0.53 4.80 101 ILE A N 1
ATOM 1594 N N B ILE A 1 100 ? 19.136 7.747 20.634 0.47 4.89 101 ILE A N 1
ATOM 1595 C CA A ILE A 1 100 ? 17.944 7.824 19.654 0.53 4.94 101 ILE A CA 1
ATOM 1596 C CA B ILE A 1 100 ? 17.990 7.709 19.717 0.47 5.64 101 ILE A CA 1
ATOM 1597 C C A ILE A 1 100 ? 18.327 6.967 18.456 0.53 5.36 101 ILE A C 1
ATOM 1598 C C B ILE A 1 100 ? 18.331 6.875 18.491 0.47 4.79 101 ILE A C 1
ATOM 1599 O O A ILE A 1 100 ? 19.499 6.633 18.241 0.53 5.30 101 ILE A O 1
ATOM 1600 O O B ILE A 1 100 ? 19.481 6.465 18.294 0.47 5.39 101 ILE A O 1
ATOM 1631 N N . VAL A 1 101 ? 17.323 6.650 17.656 1.00 5.19 102 VAL A N 1
ATOM 1632 C CA . VAL A 1 101 ? 17.550 6.170 16.300 1.00 4.97 102 VAL A CA 1
ATOM 1633 C C . VAL A 1 101 ? 16.486 6.801 15.427 1.00 4.91 102 VAL A C 1
ATOM 1634 O O . VAL A 1 101 ? 15.372 7.100 15.889 1.00 5.95 102 VAL A O 1
ATOM 1647 N N . GLN A 1 102 ? 16.825 7.035 14.166 1.00 4.44 103 GLN A N 1
ATOM 1648 C CA . GLN A 1 102 ? 15.905 7.571 13.194 1.00 4.45 103 GLN A CA 1
ATOM 1649 C C . GLN A 1 102 ? 15.435 6.453 12.272 1.00 4.66 103 GLN A C 1
ATOM 1650 O O . GLN A 1 102 ? 16.245 5.679 11.767 1.00 5.87 103 GLN A O 1
ATOM 1664 N N . THR A 1 103 ? 14.145 6.380 12.010 1.00 4.42 104 THR A N 1
ATOM 1665 C CA . THR A 1 103 ? 13.599 5.502 10.984 1.00 4.75 104 THR A CA 1
ATOM 1666 C C . THR A 1 103 ? 13.067 6.362 9.840 1.00 5.09 104 THR A C 1
ATOM 1667 O O . THR A 1 103 ? 12.709 7.540 10.022 1.00 5.62 104 THR A O 1
ATOM 1678 N N . ASN A 1 104 ? 13.017 5.769 8.656 1.00 4.80 105 ASN A N 1
ATOM 1679 C CA . ASN A 1 104 ? 12.577 6.482 7.457 1.00 4.81 105 ASN A CA 1
ATOM 1680 C C . ASN A 1 104 ? 12.320 5.436 6.393 1.00 4.82 105 ASN A C 1
ATOM 1681 O O . ASN A 1 104 ? 12.750 4.276 6.513 1.00 5.01 105 ASN A O 1
ATOM 1692 N N . TYR A 1 105 ? 11.619 5.819 5.338 1.00 5.07 106 TYR A N 1
ATOM 1693 C CA A TYR A 1 105 ? 11.490 4.958 4.173 0.58 5.19 106 TYR A CA 1
ATOM 1694 C CA B TYR A 1 105 ? 11.477 4.956 4.181 0.42 5.20 106 TYR A CA 1
ATOM 1695 C C . TYR A 1 105 ? 11.281 5.825 2.947 1.00 5.10 106 TYR A C 1
ATOM 1696 O O . TYR A 1 105 ? 10.786 6.970 3.028 1.00 5.58 106 TYR A O 1
ATOM 1729 N N . TYR A 1 106 ? 11.710 5.271 1.817 1.00 5.08 107 TYR A N 1
ATOM 1730 C CA . TYR A 1 106 ? 11.753 5.942 0.535 1.00 5.29 107 TYR A CA 1
ATOM 1731 C C . TYR A 1 106 ? 10.935 5.152 -0.472 1.00 5.12 107 TYR A C 1
ATOM 1732 O O . TYR A 1 106 ? 10.930 3.906 -0.487 1.00 5.36 107 TYR A O 1
ATOM 1750 N N . THR A 1 107 ? 10.265 5.907 -1.346 1.00 5.65 108 THR A N 1
ATOM 1751 C CA . THR A 1 107 ? 9.394 5.371 -2.377 1.00 6.37 108 THR A CA 1
ATOM 1752 C C . THR A 1 107 ? 9.725 6.098 -3.669 1.00 6.24 108 THR A C 1
ATOM 1753 O O . THR A 1 107 ? 9.474 7.312 -3.784 1.00 6.22 108 THR A O 1
ATOM 1764 N N . ALA A 1 108 ? 10.298 5.393 -4.635 1.00 7.14 109 ALA A N 1
ATOM 1765 C CA . ALA A 1 108 ? 10.671 5.992 -5.905 1.00 7.23 109 ALA A CA 1
ATOM 1766 C C . ALA A 1 108 ? 11.481 7.273 -5.698 1.00 7.28 109 ALA A C 1
ATOM 1767 O O . ALA A 1 108 ? 11.299 8.259 -6.415 1.00 8.34 109 ALA A O 1
ATOM 1774 N N . GLY A 1 109 ? 12.402 7.247 -4.740 1.00 6.44 110 GLY A N 1
ATOM 1775 C CA . GLY A 1 109 ? 13.290 8.367 -4.484 1.00 7.39 110 GLY A CA 1
ATOM 1776 C C . GLY A 1 109 ? 12.808 9.394 -3.477 1.00 7.77 110 GLY A C 1
ATOM 1777 O O . GLY A 1 109 ? 13.584 10.269 -3.074 1.00 10.66 110 GLY A O 1
ATOM 1781 N N . THR A 1 110 ? 11.551 9.324 -3.067 1.00 6.27 111 THR A N 1
ATOM 1782 C CA . THR A 1 110 ? 10.990 10.283 -2.127 1.00 6.04 111 THR A CA 1
ATOM 1783 C C . THR A 1 110 ? 10.994 9.711 -0.729 1.00 5.75 111 THR A C 1
ATOM 1784 O O . THR A 1 110 ? 10.402 8.654 -0.490 1.00 6.06 111 THR A O 1
ATOM 1795 N N . GLY A 1 111 ? 11.664 10.401 0.189 1.00 6.76 112 GLY A N 1
ATOM 1796 C CA . GLY A 1 111 ? 11.693 10.030 1.597 1.00 6.95 112 GLY A CA 1
ATOM 1797 C C . GLY A 1 111 ? 10.794 10.952 2.394 1.00 6.54 112 GLY A C 1
ATOM 1798 O O . GLY A 1 111 ? 9.581 10.953 2.207 1.00 7.23 112 GLY A O 1
ATOM 1802 N N . ASN A 1 112 ? 11.402 11.743 3.285 1.00 6.22 113 ASN A N 1
ATOM 1803 C CA . ASN A 1 112 ? 10.693 12.713 4.114 1.00 7.20 113 ASN A CA 1
ATOM 1804 C C . ASN A 1 112 ? 9.698 12.078 5.071 1.00 7.07 113 ASN A C 1
ATOM 1805 O O . ASN A 1 112 ? 8.689 12.688 5.434 1.00 9.46 113 ASN A O 1
ATOM 1816 N N . ARG A 1 113 ? 10.019 10.876 5.546 1.00 6.52 114 ARG A N 1
ATOM 1817 C CA . ARG A 1 113 ? 9.186 10.161 6.506 1.00 6.56 114 ARG A CA 1
ATOM 1818 C C . ARG A 1 113 ? 9.969 9.863 7.775 1.00 6.15 114 ARG A C 1
ATOM 1819 O O . ARG A 1 113 ? 9.705 8.877 8.462 1.00 6.89 114 ARG A O 1
ATOM 1840 N N . GLU A 1 114 ? 10.898 10.740 8.126 1.00 6.38 115 GLU A N 1
ATOM 1841 C CA . GLU A 1 114 ? 11.725 10.523 9.303 1.00 6.45 115 GLU A CA 1
ATOM 1842 C C . GLU A 1 114 ? 10.883 10.495 10.572 1.00 6.77 115 GLU A C 1
ATOM 1843 O O . GLU A 1 114 ? 9.949 11.300 10.757 1.00 8.20 115 GLU A O 1
ATOM 1855 N N . ALA A 1 115 ? 11.280 9.620 11.486 1.00 6.06 116 ALA A N 1
ATOM 1856 C CA . ALA A 1 115 ? 10.790 9.626 12.855 1.00 6.70 116 ALA A CA 1
ATOM 1857 C C . ALA A 1 115 ? 11.967 9.349 13.765 1.00 5.91 116 ALA A C 1
ATOM 1858 O O . ALA A 1 115 ? 12.852 8.549 13.435 1.00 6.43 116 ALA A O 1
ATOM 1865 N N . ILE A 1 116 ? 11.970 10.021 14.911 1.00 6.78 117 ILE A N 1
ATOM 1866 C CA . ILE A 1 116 ? 13.009 9.835 15.910 1.00 6.63 117 ILE A CA 1
ATOM 1867 C C . ILE A 1 116 ? 12.423 9.033 17.064 1.00 6.59 117 ILE A C 1
ATOM 1868 O O . ILE A 1 116 ? 11.368 9.359 17.582 1.00 9.02 117 ILE A O 1
ATOM 1884 N N . HIS A 1 117 ? 13.139 8.002 17.488 1.00 6.25 118 HIS A N 1
ATOM 1885 C CA . HIS A 1 117 ? 12.729 7.118 18.572 1.00 6.32 118 HIS A CA 1
ATOM 1886 C C . HIS A 1 117 ? 13.737 7.173 19.686 1.00 6.37 118 HIS A C 1
ATOM 1887 O O . HIS A 1 117 ? 14.938 7.099 19.452 1.00 7.32 118 HIS A O 1
ATOM 1901 N N . ASP A 1 118 ? 13.240 7.289 20.910 1.00 6.61 119 ASP A N 1
ATOM 1902 C CA . ASP A 1 118 ? 14.099 7.217 22.076 1.00 6.75 119 ASP A CA 1
ATOM 1903 C C . ASP A 1 118 ? 14.383 5.755 22.391 1.00 6.97 119 ASP A C 1
ATOM 1904 O O . ASP A 1 118 ? 13.450 4.968 22.566 1.00 9.13 119 ASP A O 1
ATOM 1913 N N . LEU A 1 119 ? 15.648 5.379 22.456 1.00 6.85 120 LEU A N 1
ATOM 1914 C CA . LEU A 1 119 ? 16.002 3.991 22.635 1.00 7.80 120 LEU A CA 1
ATOM 1915 C C . LEU A 1 119 ? 15.759 3.472 24.030 1.00 8.95 120 LEU A C 1
ATOM 1916 O O . LEU A 1 119 ? 15.399 2.310 24.188 1.00 10.32 120 LEU A O 1
ATOM 1932 N N . GLY A 1 120 ? 16.033 4.308 25.031 1.00 9.07 121 GLY A N 1
ATOM 1933 C CA . GLY A 1 120 ? 16.048 3.880 26.422 1.00 10.93 121 GLY A CA 1
ATOM 1934 C C . GLY A 1 120 ? 17.373 3.248 26.836 1.00 10.42 121 GLY A C 1
ATOM 1935 O O . GLY A 1 120 ? 17.487 2.698 27.929 1.00 12.64 121 GLY A O 1
ATOM 1939 N N . PHE A 1 121 ? 18.386 3.334 25.980 1.00 8.55 122 PHE A N 1
ATOM 1940 C CA . PHE A 1 121 ? 19.724 2.837 26.244 1.00 8.03 122 PHE A CA 1
ATOM 1941 C C . PHE A 1 121 ? 20.665 3.593 25.316 1.00 7.05 122 PHE A C 1
ATOM 1942 O O . PHE A 1 121 ? 20.224 4.242 24.371 1.00 7.70 122 PHE A O 1
ATOM 1959 N N . ASP A 1 122 ? 21.960 3.488 25.582 1.00 7.47 123 ASP A N 1
ATOM 1960 C CA . ASP A 1 122 ? 23.008 3.965 24.682 1.00 6.97 123 ASP A CA 1
ATOM 1961 C C . ASP A 1 122 ? 23.311 2.838 23.681 1.00 6.55 123 ASP A C 1
ATOM 1962 O O . ASP A 1 122 ? 23.637 1.720 24.088 1.00 7.00 123 ASP A O 1
ATOM 1971 N N . CYS A 1 123 ? 23.192 3.130 22.394 1.00 6.11 124 CYS A N 1
ATOM 1972 C CA . CYS A 1 123 ? 23.329 2.108 21.366 1.00 6.36 124 CYS A CA 1
ATOM 1973 C C . CYS A 1 123 ? 24.729 1.490 21.262 1.00 6.01 124 CYS A C 1
ATOM 1974 O O . CYS A 1 123 ? 24.883 0.506 20.545 1.00 6.81 124 CYS A O 1
ATOM 1981 N N . SER A 1 124 ? 25.717 2.058 21.946 1.00 6.20 125 SER A N 1
ATOM 1982 C CA . SER A 1 124 ? 27.054 1.475 22.026 1.00 6.19 125 SER A CA 1
ATOM 1983 C C . SER A 1 124 ? 27.294 0.620 23.262 1.00 7.11 125 SER A C 1
ATOM 1984 O O . SER A 1 124 ? 28.379 0.066 23.404 1.00 8.69 125 SER A O 1
ATOM 1992 N N A ASP A 1 125 ? 26.292 0.449 24.135 0.51 6.62 126 ASP A N 1
ATOM 1993 N N B ASP A 1 125 ? 26.284 0.538 24.114 0.49 7.59 126 ASP A N 1
ATOM 1994 C CA A ASP A 1 125 ? 26.508 -0.221 25.433 0.51 7.48 126 ASP A CA 1
ATOM 1995 C CA B ASP A 1 125 ? 26.358 -0.215 25.339 0.49 9.05 126 ASP A CA 1
ATOM 1996 C C A ASP A 1 125 ? 26.599 -1.757 25.418 0.51 9.02 126 ASP A C 1
ATOM 1997 C C B ASP A 1 125 ? 25.874 -1.639 25.083 0.49 9.34 126 ASP A C 1
ATOM 1998 O O A ASP A 1 125 ? 26.847 -2.376 26.427 0.51 10.31 126 ASP A O 1
ATOM 1999 O O B ASP A 1 125 ? 24.800 -2.037 25.500 0.49 9.56 126 ASP A O 1
ATOM 2016 N N . GLY A 1 126 ? 26.596 -2.356 24.262 1.00 9.96 127 GLY A N 1
ATOM 2017 C CA . GLY A 1 126 ? 26.357 -3.772 24.077 1.00 8.66 127 GLY A CA 1
ATOM 2018 C C . GLY A 1 126 ? 25.554 -3.968 22.813 1.00 6.87 127 GLY A C 1
ATOM 2019 O O . GLY A 1 126 ? 25.156 -3.013 22.148 1.00 8.25 127 GLY A O 1
ATOM 2023 N N . PHE A 1 127 ? 25.340 -5.225 22.462 1.00 6.63 128 PHE A N 1
ATOM 2024 C CA . PHE A 1 127 ? 24.503 -5.554 21.331 1.00 6.58 128 PHE A CA 1
ATOM 2025 C C . PHE A 1 127 ? 23.034 -5.405 21.677 1.00 6.99 128 PHE A C 1
ATOM 2026 O O . PHE A 1 127 ? 22.587 -5.859 22.722 1.00 9.57 128 PHE A O 1
ATOM 2043 N N . HIS A 1 128 ? 22.283 -4.828 20.744 1.00 5.80 129 HIS A N 1
ATOM 2044 C CA . HIS A 1 128 ? 20.822 -4.785 20.778 1.00 5.75 129 HIS A CA 1
ATOM 2045 C C . HIS A 1 128 ? 20.310 -5.313 19.455 1.00 5.34 129 HIS A C 1
ATOM 2046 O O . HIS A 1 128 ? 21.031 -5.316 18.456 1.00 5.64 129 HIS A O 1
ATOM 2061 N N . GLU A 1 129 ? 19.070 -5.776 19.446 1.00 5.84 130 GLU A N 1
ATOM 2062 C CA . GLU A 1 129 ? 18.495 -6.405 18.263 1.00 5.66 130 GLU A CA 1
ATOM 2063 C C . GLU A 1 129 ? 17.605 -5.444 17.492 1.00 5.37 130 GLU A C 1
ATOM 2064 O O . GLU A 1 129 ? 16.668 -4.886 18.057 1.00 6.49 130 GLU A O 1
ATOM 2076 N N . TYR A 1 130 ? 17.878 -5.301 16.194 1.00 4.66 131 TYR A N 1
ATOM 2077 C CA . TYR A 1 130 ? 17.121 -4.430 15.302 1.00 4.95 131 TYR A CA 1
ATOM 2078 C C . TYR A 1 130 ? 16.534 -5.268 14.192 1.00 4.81 131 TYR A C 1
ATOM 2079 O O . TYR A 1 130 ? 17.242 -6.071 13.578 1.00 5.97 131 TYR A O 1
ATOM 2097 N N . VAL A 1 131 ? 15.241 -5.088 13.953 1.00 4.67 132 VAL A N 1
ATOM 2098 C CA . VAL A 1 131 ? 14.503 -5.879 12.978 1.00 4.37 132 VAL A CA 1
ATOM 2099 C C . VAL A 1 131 ? 13.678 -4.969 12.078 1.00 4.39 132 VAL A C 1
ATOM 2100 O O . VAL A 1 131 ? 13.005 -4.048 12.565 1.00 4.97 132 VAL A O 1
ATOM 2113 N N . ILE A 1 132 ? 13.710 -5.241 10.778 1.00 4.79 133 ILE A N 1
ATOM 2114 C CA . ILE A 1 132 ? 12.780 -4.656 9.823 1.00 5.11 133 ILE A CA 1
ATOM 2115 C C . ILE A 1 132 ? 11.917 -5.793 9.273 1.00 5.77 133 ILE A C 1
ATOM 2116 O O . ILE A 1 132 ? 12.431 -6.781 8.735 1.00 5.85 133 ILE A O 1
ATOM 2132 N N . LYS A 1 133 ? 10.608 -5.655 9.418 1.00 5.75 134 LYS A N 1
ATOM 2133 C CA . LYS A 1 133 ? 9.635 -6.557 8.804 1.00 6.06 134 LYS A CA 1
ATOM 2134 C C . LYS A 1 133 ? 8.987 -5.813 7.650 1.00 6.34 134 LYS A C 1
ATOM 2135 O O . LYS A 1 133 ? 8.289 -4.828 7.854 1.00 8.36 134 LYS A O 1
ATOM 2154 N N . TRP A 1 134 ? 9.266 -6.261 6.434 1.00 6.46 135 TRP A N 1
ATOM 2155 C CA . TRP A 1 134 ? 8.836 -5.593 5.211 1.00 6.48 135 TRP A CA 1
ATOM 2156 C C . TRP A 1 134 ? 7.840 -6.476 4.495 1.00 6.93 135 TRP A C 1
ATOM 2157 O O . TRP A 1 134 ? 8.160 -7.568 4.053 1.00 7.59 135 TRP A O 1
ATOM 2178 N N . GLY A 1 135 ? 6.613 -5.999 4.388 1.00 7.90 136 GLY A N 1
ATOM 2179 C CA . GLY A 1 135 ? 5.571 -6.665 3.625 1.00 8.87 136 GLY A CA 1
ATOM 2180 C C . GLY A 1 135 ? 4.975 -5.705 2.627 1.00 9.12 136 GLY A C 1
ATOM 2181 O O . GLY A 1 135 ? 5.269 -4.507 2.629 1.00 9.19 136 GLY A O 1
ATOM 2185 N N . PRO A 1 136 ? 4.116 -6.226 1.748 1.00 10.26 137 PRO A N 1
ATOM 2186 C CA . PRO A 1 136 ? 3.580 -5.402 0.663 1.00 12.73 137 PRO A CA 1
ATOM 2187 C C . PRO A 1 136 ? 2.6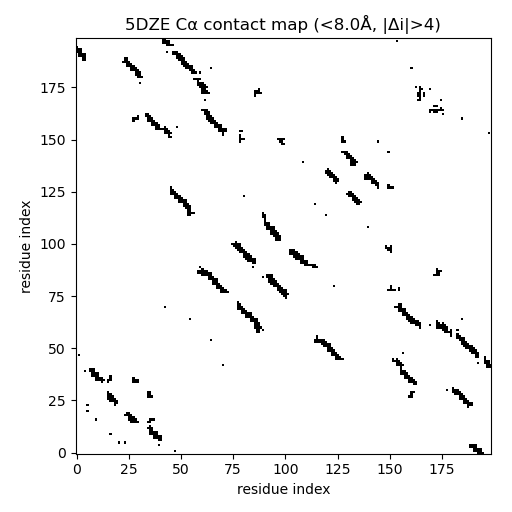85 -4.294 1.147 1.00 11.64 137 PRO A C 1
ATOM 2188 O O . PRO A 1 136 ? 2.566 -3.278 0.439 1.00 13.76 137 PRO A O 1
ATOM 2199 N N . ASP A 1 137 ? 2.099 -4.419 2.333 1.00 10.73 138 ASP A N 1
ATOM 2200 C CA . ASP A 1 137 ? 1.293 -3.309 2.832 1.00 12.31 138 ASP A CA 1
ATOM 2201 C C . ASP A 1 137 ? 1.506 -2.941 4.297 1.00 9.93 138 ASP A C 1
ATOM 2202 O O . ASP A 1 137 ? 0.764 -2.114 4.837 1.00 10.25 138 ASP A O 1
ATOM 2211 N N . LEU A 1 138 ? 2.556 -3.484 4.904 1.00 8.83 139 LEU A N 1
ATOM 2212 C CA . LEU A 1 138 ? 2.907 -3.196 6.292 1.00 8.24 139 LEU A CA 1
ATOM 2213 C C . LEU A 1 138 ? 4.402 -3.277 6.439 1.00 7.51 139 LEU A C 1
ATOM 2214 O O . LEU A 1 138 ? 5.010 -4.262 5.999 1.00 8.25 139 LEU A O 1
ATOM 2230 N N . ILE A 1 139 ? 4.991 -2.257 7.059 1.00 6.35 140 ILE A N 1
ATOM 2231 C CA . ILE A 1 139 ? 6.397 -2.290 7.479 1.00 6.09 140 ILE A CA 1
ATOM 2232 C C . ILE A 1 139 ? 6.428 -2.047 8.970 1.00 5.75 140 ILE A C 1
ATOM 2233 O O . ILE A 1 139 ? 5.768 -1.127 9.463 1.00 6.61 140 ILE A O 1
ATOM 2249 N N . GLN A 1 140 ? 7.203 -2.851 9.688 1.00 5.70 141 GLN A N 1
ATOM 2250 C CA . GLN A 1 140 ? 7.427 -2.637 11.110 1.00 5.89 141 GLN A CA 1
ATOM 2251 C C . GLN A 1 140 ? 8.915 -2.611 11.399 1.00 5.17 141 GLN A C 1
ATOM 2252 O O . GLN A 1 140 ? 9.702 -3.321 10.765 1.00 6.64 141 GLN A O 1
ATOM 2266 N N . TRP A 1 141 ? 9.280 -1.766 12.353 1.00 4.99 142 TRP A N 1
ATOM 2267 C CA . TRP A 1 141 ? 10.619 -1.707 12.905 1.00 4.96 142 TRP A CA 1
ATOM 2268 C C . TRP A 1 141 ? 10.533 -2.148 14.351 1.00 5.22 142 TRP A C 1
ATOM 2269 O O . TRP A 1 141 ? 9.677 -1.666 15.093 1.00 5.94 142 TRP A O 1
ATOM 2290 N N . LEU A 1 142 ? 11.431 -3.048 14.750 1.00 5.10 143 LEU A N 1
ATOM 2291 C CA . LEU A 1 142 ? 11.485 -3.547 16.130 1.00 5.24 143 LEU A CA 1
ATOM 2292 C C . LEU A 1 142 ? 12.872 -3.317 16.703 1.00 5.11 143 LEU A C 1
ATOM 2293 O O . LEU A 1 142 ? 13.877 -3.452 16.005 1.00 5.24 143 LEU A O 1
ATOM 2309 N N . ILE A 1 143 ? 12.894 -2.985 17.992 1.00 5.17 144 ILE A N 1
ATOM 2310 C CA . ILE A 1 143 ? 14.126 -2.875 18.753 1.00 5.49 144 ILE A CA 1
ATOM 2311 C C . ILE A 1 143 ? 13.945 -3.725 19.995 1.00 6.29 144 ILE A C 1
ATOM 2312 O O . ILE A 1 143 ? 12.982 -3.528 20.742 1.00 6.13 144 ILE A O 1
ATOM 2328 N N . ASP A 1 144 ? 14.881 -4.645 20.220 1.00 6.61 145 ASP A N 1
ATOM 2329 C CA . ASP A 1 144 ? 14.830 -5.539 21.365 1.00 7.95 145 ASP A CA 1
ATOM 2330 C C . ASP A 1 144 ? 13.452 -6.184 21.519 1.00 8.75 145 ASP A C 1
ATOM 2331 O O . ASP A 1 144 ? 12.940 -6.387 22.623 1.00 10.57 145 ASP A O 1
ATOM 2340 N N . GLY A 1 145 ? 12.857 -6.547 20.393 1.00 7.99 146 GLY A N 1
ATOM 2341 C CA . GLY A 1 145 ? 11.642 -7.337 20.379 1.00 9.21 146 GLY A CA 1
ATOM 2342 C C . GLY A 1 145 ? 10.360 -6.542 20.466 1.00 9.75 146 GLY A C 1
ATOM 2343 O O . GLY A 1 145 ? 9.280 -7.144 20.454 1.00 12.52 146 GLY A O 1
ATOM 2347 N N . LYS A 1 146 ? 10.459 -5.221 20.552 1.00 8.16 147 LYS A N 1
ATOM 2348 C CA . LYS A 1 146 ? 9.287 -4.351 20.649 1.00 9.13 147 LYS A CA 1
ATOM 2349 C C . LYS A 1 146 ? 9.101 -3.582 19.358 1.00 7.61 147 LYS A C 1
ATOM 2350 O O . LYS A 1 146 ? 10.056 -3.024 18.840 1.00 6.85 147 LYS A O 1
ATOM 2369 N N . VAL A 1 147 ? 7.879 -3.560 18.841 1.00 8.25 148 VAL A N 1
ATOM 2370 C CA . VAL A 1 147 ? 7.576 -2.732 17.686 1.00 7.45 148 VAL A CA 1
ATOM 2371 C C . VAL A 1 147 ? 7.657 -1.268 18.090 1.00 7.35 148 VAL A C 1
ATOM 2372 O O . VAL A 1 147 ? 6.975 -0.842 19.017 1.00 10.47 148 VAL A O 1
ATOM 2385 N N . ILE A 1 148 ? 8.505 -0.507 17.407 1.00 6.46 149 ILE A N 1
ATOM 2386 C CA . ILE A 1 148 ? 8.660 0.924 17.667 1.00 7.30 149 ILE A CA 1
ATOM 2387 C C . ILE A 1 148 ? 7.975 1.785 16.629 1.00 7.11 149 ILE A C 1
ATOM 2388 O O . ILE A 1 148 ? 7.756 2.979 16.877 1.00 8.42 149 ILE A O 1
ATOM 2404 N N . ARG A 1 149 ? 7.661 1.226 15.469 1.00 6.76 150 ARG A N 1
ATOM 2405 C CA . ARG A 1 149 ? 6.986 1.963 14.413 1.00 6.55 150 ARG A CA 1
ATOM 2406 C C . ARG A 1 149 ? 6.346 0.958 13.477 1.00 6.76 150 ARG A C 1
ATOM 2407 O O . ARG A 1 149 ? 6.931 -0.082 13.171 1.00 6.58 150 ARG A O 1
ATOM 2428 N N A SER A 1 150 ? 5.124 1.248 13.050 0.58 6.57 151 SER A N 1
ATOM 2429 N N B SER A 1 150 ? 5.201 1.344 12.938 0.42 6.94 151 SER A N 1
ATOM 2430 C CA A SER A 1 150 ? 4.432 0.514 11.993 0.58 7.47 151 SER A CA 1
ATOM 2431 C CA B SER A 1 150 ? 4.416 0.509 12.049 0.42 8.31 151 SER A CA 1
ATOM 2432 C C A SER A 1 150 ? 3.921 1.523 10.997 0.58 8.64 151 SER A C 1
ATOM 2433 C C B SER A 1 150 ? 3.741 1.415 11.013 0.42 8.21 151 SER A C 1
ATOM 2434 O O A SER A 1 150 ? 3.465 2.599 11.383 0.58 9.96 151 SER A O 1
ATOM 2435 O O B SER A 1 150 ? 2.996 2.325 11.391 0.42 9.20 151 SER A O 1
ATOM 2450 N N . VAL A 1 151 ? 3.996 1.176 9.721 1.00 8.16 152 VAL A N 1
ATOM 2451 C CA . VAL A 1 151 ? 3.400 1.973 8.664 1.00 8.40 152 VAL A CA 1
ATOM 2452 C C . VAL A 1 151 ? 2.701 1.058 7.665 1.00 9.08 152 VAL A C 1
ATOM 2453 O O . VAL A 1 151 ? 3.103 -0.078 7.450 1.00 8.31 152 VAL A O 1
ATOM 2466 N N . ARG A 1 152 ? 1.642 1.571 7.064 1.00 11.35 153 ARG A N 1
ATOM 2467 C CA . ARG A 1 152 ? 0.854 0.805 6.092 1.00 11.84 153 ARG A CA 1
ATOM 2468 C C . ARG A 1 152 ? 0.841 1.493 4.736 1.00 12.99 153 ARG A C 1
ATOM 2469 O O . ARG A 1 152 ? 0.954 2.728 4.650 1.00 13.95 153 ARG A O 1
ATOM 2490 N N . ALA A 1 153 ? 0.659 0.703 3.683 1.00 15.59 154 ALA A N 1
ATOM 2491 C CA . ALA A 1 153 ? 0.577 1.217 2.318 1.00 16.97 154 ALA A CA 1
ATOM 2492 C C . ALA A 1 153 ? -0.675 2.055 2.201 1.00 18.22 154 ALA A C 1
ATOM 2493 O O . ALA A 1 153 ? -1.708 1.665 2.722 1.00 18.68 154 ALA A O 1
ATOM 2500 N N . ASP A 1 154 ? -0.601 3.178 1.488 1.00 19.30 155 ASP A N 1
ATOM 2501 C CA . ASP A 1 154 ? -1.720 4.149 1.456 1.00 21.36 155 ASP A CA 1
ATOM 2502 C C . ASP A 1 154 ? -1.856 5.035 0.227 1.00 25.49 155 ASP A C 1
ATOM 2503 O O . ASP A 1 154 ? -2.471 6.110 0.295 1.00 27.88 155 ASP A O 1
ATOM 2512 N N . GLY A 1 155 ? -1.287 4.632 -0.894 1.00 25.46 156 GLY A N 1
ATOM 2513 C CA . GLY A 1 155 ? -1.448 5.426 -2.102 1.00 22.98 156 GLY A CA 1
ATOM 2514 C C . GLY A 1 155 ? -0.484 6.594 -2.236 1.00 20.33 156 GLY A C 1
ATOM 2515 O O . GLY A 1 155 ? -0.452 7.220 -3.304 1.00 22.62 156 GLY A O 1
ATOM 2519 N N . GLU A 1 156 ? 0.298 6.875 -1.187 1.00 17.94 157 GLU A N 1
ATOM 2520 C CA . GLU A 1 156 ? 1.341 7.889 -1.240 1.00 17.59 157 GLU A CA 1
ATOM 2521 C C . GLU A 1 156 ? 2.680 7.183 -1.204 1.00 16.15 157 GLU A C 1
ATOM 2522 O O . GLU A 1 156 ? 3.650 7.691 -0.631 1.00 16.46 157 GLU A O 1
ATOM 2526 N N . GLY A 1 157 ? 2.724 6.026 -1.862 1.00 16.92 158 GLY A N 1
ATOM 2527 C CA . GLY A 1 157 ? 3.959 5.295 -2.065 1.00 16.09 158 GLY A CA 1
ATOM 2528 C C . GLY A 1 157 ? 4.182 4.227 -1.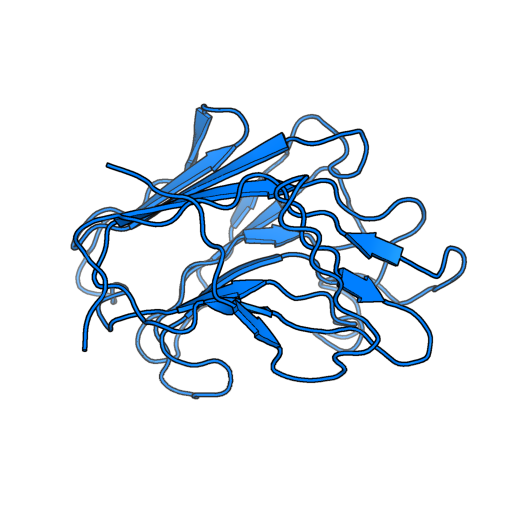024 1.00 13.25 158 GLY A C 1
ATOM 2529 O O . GLY A 1 157 ? 3.864 4.401 0.165 1.00 13.73 158 GLY A O 1
ATOM 2533 N N . PHE A 1 158 ? 4.782 3.125 -1.459 1.00 11.28 159 PHE A N 1
ATOM 2534 C CA . PHE A 1 158 ? 5.222 2.100 -0.522 1.00 9.47 159 PHE A CA 1
ATOM 2535 C C . PHE A 1 158 ? 6.393 1.342 -1.124 1.00 9.37 159 PHE A C 1
ATOM 2536 O O . PHE A 1 158 ? 6.393 1.087 -2.312 1.00 11.73 159 PHE A O 1
ATOM 2553 N N . PRO A 1 159 ? 7.384 0.951 -0.306 1.00 8.12 160 PRO A N 1
ATOM 2554 C CA . PRO A 1 159 ? 8.527 0.190 -0.849 1.00 8.92 160 PRO A CA 1
ATOM 2555 C C . PRO A 1 159 ? 8.091 -1.156 -1.410 1.00 9.12 160 PRO A C 1
ATOM 2556 O O . PRO A 1 159 ? 7.490 -1.973 -0.710 1.00 10.62 160 PRO A O 1
ATOM 2567 N N . GLN A 1 160 ? 8.379 -1.368 -2.691 1.00 8.93 161 GLN A N 1
ATOM 2568 C CA A GLN A 1 160 ? 7.935 -2.563 -3.397 0.57 8.58 161 GLN A CA 1
ATOM 2569 C CA B GLN A 1 160 ? 7.938 -2.569 -3.389 0.43 9.53 161 GLN A CA 1
ATOM 2570 C C . GLN A 1 160 ? 9.004 -3.165 -4.309 1.00 8.54 161 GLN A C 1
ATOM 2571 O O . GLN A 1 160 ? 8.922 -4.341 -4.633 1.00 10.64 161 GLN A O 1
ATOM 2583 N N . LYS A 1 161 ? 9.979 -2.382 -4.770 1.00 7.89 162 LYS A N 1
ATOM 2584 C CA . LYS A 1 161 ? 11.065 -2.949 -5.558 1.00 7.84 162 LYS A CA 1
ATOM 2585 C C . LYS A 1 161 ? 11.835 -3.955 -4.721 1.00 7.52 162 LYS A C 1
ATOM 2586 O O . LYS A 1 161 ? 11.951 -3.787 -3.518 1.00 8.08 162 LYS A O 1
ATOM 2605 N N . PRO A 1 162 ? 12.431 -4.973 -5.360 1.00 7.63 163 PRO A N 1
ATOM 2606 C CA . PRO A 1 162 ? 13.357 -5.831 -4.605 1.00 7.32 163 PRO A CA 1
ATOM 2607 C C . PRO A 1 162 ? 14.496 -4.995 -4.035 1.00 6.07 163 PRO A C 1
ATOM 2608 O O . PRO A 1 162 ? 14.961 -4.043 -4.668 1.00 6.72 163 PRO A O 1
ATOM 2619 N N . MET A 1 163 ? 14.953 -5.376 -2.844 1.00 5.64 164 MET A N 1
ATOM 2620 C CA . MET A 1 163 ? 15.961 -4.587 -2.125 1.00 5.55 164 MET A CA 1
ATOM 2621 C C . MET A 1 163 ? 17.070 -5.464 -1.580 1.00 5.21 164 MET A C 1
ATOM 2622 O O . MET A 1 163 ? 16.842 -6.587 -1.131 1.00 6.18 164 MET A O 1
ATOM 2636 N N . PHE A 1 164 ? 18.281 -4.915 -1.579 1.00 4.98 165 PHE A N 1
ATOM 2637 C CA . PHE A 1 164 ? 19.405 -5.469 -0.839 1.00 5.33 165 PHE A CA 1
ATOM 2638 C C . PHE A 1 164 ? 19.319 -5.042 0.624 1.00 4.88 165 PHE A C 1
ATOM 2639 O O . PHE A 1 164 ? 18.768 -3.971 0.940 1.00 5.23 165 PHE A O 1
ATOM 2656 N N . LEU A 1 165 ? 19.916 -5.840 1.507 1.00 4.71 166 LEU A N 1
ATOM 2657 C CA . LEU A 1 165 ? 20.246 -5.402 2.861 1.00 4.56 166 LEU A CA 1
ATOM 2658 C C . LEU A 1 165 ? 21.619 -4.737 2.818 1.00 4.35 166 LEU A C 1
ATOM 2659 O O . LEU A 1 165 ? 22.548 -5.289 2.241 1.00 5.91 166 LEU A O 1
ATOM 2675 N N . TYR A 1 166 ? 21.705 -3.545 3.418 1.00 4.33 167 TYR A N 1
ATOM 2676 C CA . TYR A 1 166 ? 22.913 -2.725 3.463 1.00 4.36 167 TYR A CA 1
ATOM 2677 C C . TYR A 1 166 ? 23.209 -2.312 4.910 1.00 4.29 167 TYR A C 1
ATOM 2678 O O . TYR A 1 166 ? 22.315 -2.172 5.735 1.00 4.53 167 TYR A O 1
ATOM 2696 N N . ALA A 1 167 ? 24.478 -1.998 5.150 1.00 4.35 168 ALA A N 1
ATOM 2697 C CA . ALA A 1 167 ? 24.866 -1.258 6.347 1.00 4.49 168 ALA A CA 1
ATOM 2698 C C . ALA A 1 167 ? 26.132 -0.490 6.057 1.00 4.14 168 ALA A C 1
ATOM 2699 O O . ALA A 1 167 ? 27.038 -0.996 5.382 1.00 4.98 168 ALA A O 1
ATOM 2706 N N . SER A 1 168 ? 26.227 0.726 6.584 1.00 4.38 169 SER A N 1
ATOM 2707 C CA . SER A 1 168 ? 27.416 1.533 6.439 1.00 4.55 169 SER A CA 1
ATOM 2708 C C . SER A 1 168 ? 27.686 2.336 7.686 1.00 4.70 169 SER A C 1
ATOM 2709 O O . SER A 1 168 ? 26.834 2.486 8.573 1.00 4.44 169 SER A O 1
ATOM 2717 N N A VAL A 1 169 ? 28.909 2.868 7.736 0.27 4.18 170 VAL A N 1
ATOM 2718 N N B VAL A 1 169 ? 28.898 2.901 7.723 0.73 4.76 170 VAL A N 1
ATOM 2719 C CA A VAL A 1 169 ? 29.287 3.945 8.647 0.27 4.05 170 VAL A CA 1
ATOM 2720 C CA B VAL A 1 169 ? 29.235 3.995 8.641 0.73 5.24 170 VAL A CA 1
ATOM 2721 C C A VAL A 1 169 ? 29.793 5.067 7.734 0.27 4.25 170 VAL A C 1
ATOM 2722 C C B VAL A 1 169 ? 29.864 5.092 7.806 0.73 5.14 170 VAL A C 1
ATOM 2723 O O A VAL A 1 169 ? 30.570 4.799 6.821 0.27 3.65 170 VAL A O 1
ATOM 2724 O O B VAL A 1 169 ? 30.816 4.837 7.054 0.73 5.51 170 VAL A O 1
ATOM 2749 N N . TRP A 1 170 ? 29.316 6.296 7.923 1.00 4.79 171 TRP A N 1
ATOM 2750 C CA . TRP A 1 170 ? 29.739 7.407 7.088 1.00 4.64 171 TRP A CA 1
ATOM 2751 C C . TRP A 1 170 ? 29.683 8.714 7.858 1.00 4.93 171 TRP A C 1
ATOM 2752 O O . TRP A 1 170 ? 28.966 8.860 8.845 1.00 5.02 171 TRP A O 1
ATOM 2773 N N . ASP A 1 171 ? 30.466 9.679 7.377 1.00 4.81 172 ASP A N 1
ATOM 2774 C CA . ASP A 1 171 ? 30.491 11.009 7.956 1.00 4.94 172 ASP A CA 1
ATOM 2775 C C . ASP A 1 171 ? 29.407 11.854 7.294 1.00 4.98 172 ASP A C 1
ATOM 2776 O O . ASP A 1 171 ? 29.537 12.252 6.138 1.00 5.44 172 ASP A O 1
ATOM 2785 N N . ALA A 1 172 ? 28.324 12.077 8.033 1.00 4.95 173 ALA A N 1
ATOM 2786 C CA . ALA A 1 172 ? 27.174 12.828 7.556 1.00 5.34 173 ALA A CA 1
ATOM 2787 C C . ALA A 1 172 ? 27.162 14.265 8.095 1.00 5.08 173 ALA A C 1
ATOM 2788 O O . ALA A 1 172 ? 26.167 14.968 7.949 1.00 5.75 173 ALA A O 1
ATOM 2795 N N . SER A 1 173 ? 28.278 14.711 8.663 1.00 5.50 174 SER A N 1
ATOM 2796 C CA . SER A 1 173 ? 28.345 16.034 9.307 1.00 5.86 174 SER A CA 1
ATOM 2797 C C . SER A 1 173 ? 28.123 17.186 8.336 1.00 6.20 174 SER A C 1
ATOM 2798 O O . SER A 1 173 ? 27.762 18.287 8.769 1.00 7.96 174 SER A O 1
ATOM 2806 N N . TYR A 1 174 ? 28.357 16.953 7.058 1.00 6.42 175 TYR A N 1
ATOM 2807 C CA . TYR A 1 174 ? 28.174 17.977 6.050 1.00 7.22 175 TYR A CA 1
ATOM 2808 C C . TYR A 1 174 ? 26.714 18.217 5.715 1.00 7.86 175 TYR A C 1
ATOM 2809 O O . TYR A 1 174 ? 26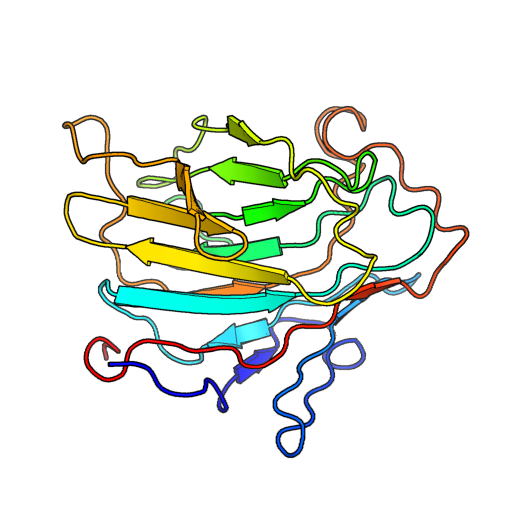.389 19.216 5.091 1.00 9.95 175 TYR A O 1
ATOM 2827 N N . ILE A 1 175 ? 25.832 17.304 6.113 1.00 8.14 176 ILE A N 1
ATOM 2828 C CA A ILE A 1 175 ? 24.406 17.395 5.804 0.61 9.38 176 ILE A CA 1
ATOM 2829 C CA B ILE A 1 175 ? 24.418 17.441 5.800 0.39 9.50 176 ILE A CA 1
ATOM 2830 C C . ILE A 1 175 ? 23.731 18.419 6.737 1.00 10.02 176 ILE A C 1
ATOM 2831 O O . ILE A 1 175 ? 23.921 18.381 7.951 1.00 8.84 176 ILE A O 1
ATOM 2860 N N . ASP A 1 176 ? 22.944 19.327 6.164 1.00 12.59 177 ASP A N 1
ATOM 2861 C CA . ASP A 1 176 ? 22.182 20.305 6.946 1.00 14.36 177 ASP A CA 1
ATOM 2862 C C . ASP A 1 176 ? 23.063 21.074 7.948 1.00 13.48 177 ASP A C 1
ATOM 2863 O O . ASP A 1 176 ? 22.677 21.325 9.092 1.00 13.53 177 ASP A O 1
ATOM 2872 N N . GLU A 1 177 ? 24.265 21.420 7.503 1.00 13.20 178 GLU A N 1
ATOM 2873 C CA . GLU A 1 177 ? 25.187 22.256 8.295 1.00 14.25 178 GLU A CA 1
ATOM 2874 C C . GLU A 1 177 ? 25.516 21.623 9.648 1.00 12.99 178 GLU A C 1
ATOM 2875 O O . GLU A 1 177 ? 25.765 22.319 10.631 1.00 15.41 178 GLU A O 1
ATOM 2882 N N . GLY A 1 178 ? 25.518 20.297 9.690 1.00 9.74 179 GLY A N 1
ATOM 2883 C CA . GLY A 1 178 ? 25.853 19.576 10.889 1.00 9.66 179 GLY A CA 1
ATOM 2884 C C . GLY A 1 178 ? 24.680 19.384 11.824 1.00 10.24 179 GLY A C 1
ATOM 2885 O O . GLY A 1 178 ? 24.837 18.760 12.866 1.00 11.77 179 GLY A O 1
ATOM 2889 N N . ARG A 1 179 ? 23.497 19.864 11.457 1.00 10.13 180 ARG A N 1
ATOM 2890 C CA . ARG A 1 179 ? 22.369 19.766 12.371 1.00 13.25 180 ARG A CA 1
ATOM 2891 C C . ARG A 1 179 ? 21.785 18.370 12.482 1.00 12.03 180 ARG A C 1
ATOM 2892 O O . ARG A 1 179 ? 21.117 18.070 13.458 1.00 15.89 180 ARG A O 1
ATOM 2913 N N . TRP A 1 180 ? 22.025 17.519 11.491 1.00 8.57 181 TRP A N 1
ATOM 2914 C CA . TRP A 1 180 ? 21.421 16.192 11.469 1.00 7.84 181 TRP A CA 1
ATOM 2915 C C . TRP A 1 180 ? 22.183 15.214 12.373 1.00 7.53 181 TRP A C 1
ATOM 2916 O O . TRP A 1 180 ? 21.618 14.636 13.304 1.00 8.42 181 TRP A O 1
ATOM 2937 N N . THR A 1 181 ? 23.468 15.054 12.105 1.00 7.03 182 THR A N 1
ATOM 2938 C CA . THR A 1 181 ? 24.284 14.152 12.882 1.00 6.60 182 THR A CA 1
ATOM 2939 C C . THR A 1 181 ? 25.305 14.816 13.806 1.00 6.25 182 THR A C 1
ATOM 2940 O O . THR A 1 181 ? 25.922 14.099 14.607 1.00 6.65 182 THR A O 1
ATOM 2951 N N . GLY A 1 182 ? 25.457 16.145 13.725 1.00 7.13 183 GLY A N 1
ATOM 2952 C CA . GLY A 1 182 ? 26.444 16.859 14.494 1.00 7.68 183 GLY A CA 1
ATOM 2953 C C . GLY A 1 182 ? 27.703 17.108 13.687 1.00 6.73 183 GLY A C 1
ATOM 2954 O O . GLY A 1 182 ? 27.917 16.524 12.619 1.00 6.52 183 GLY A O 1
ATOM 2958 N N . PRO A 1 183 ? 28.577 17.969 14.208 1.00 7.21 184 PRO A N 1
ATOM 2959 C CA . PRO A 1 183 ? 29.898 18.109 13.583 1.00 7.29 184 PRO A CA 1
ATOM 2960 C C . PRO A 1 183 ? 30.743 16.865 13.835 1.00 7.14 184 PRO A C 1
ATOM 2961 O O . PRO A 1 183 ? 30.576 16.195 14.859 1.00 7.26 184 PRO A O 1
ATOM 2972 N N . TYR A 1 184 ? 31.634 16.535 12.903 1.00 7.12 185 TYR A N 1
ATOM 2973 C CA . TYR A 1 184 ? 32.513 15.400 13.127 1.00 7.88 185 TYR A CA 1
ATOM 2974 C C . TYR A 1 184 ? 33.692 15.833 13.983 1.00 7.67 185 TYR A C 1
ATOM 2975 O O . TYR A 1 184 ? 34.470 16.689 13.585 1.00 12.62 185 TYR A O 1
ATOM 2993 N N . VAL A 1 185 ? 33.792 15.279 15.171 1.00 7.35 186 VAL A N 1
ATOM 2994 C CA . VAL A 1 185 ? 34.837 15.620 16.111 1.00 7.94 186 VAL A CA 1
ATOM 2995 C C . VAL A 1 185 ? 36.019 14.650 15.932 1.00 8.34 186 VAL A C 1
ATOM 2996 O O . VAL A 1 185 ? 37.165 15.068 15.774 1.00 9.75 186 VAL A O 1
ATOM 3009 N N . GLY A 1 186 ? 35.756 13.343 15.937 1.00 7.81 187 GLY A N 1
ATOM 3010 C CA . GLY A 1 186 ? 36.758 12.360 15.569 1.00 8.66 187 GLY A CA 1
ATOM 3011 C C . GLY A 1 186 ? 37.750 11.968 16.641 1.00 9.05 187 GLY A C 1
ATOM 3012 O O . GLY A 1 186 ? 38.697 11.229 16.367 1.00 12.03 187 GLY A O 1
ATOM 3016 N N . CYS A 1 187 ? 37.523 12.407 17.871 1.00 8.99 188 CYS A N 1
ATOM 3017 C CA . CYS A 1 187 ? 38.514 12.246 18.922 1.00 10.33 188 CYS A CA 1
ATOM 3018 C C . CYS A 1 187 ? 38.662 10.822 19.423 1.00 10.01 188 CYS A C 1
ATOM 3019 O O . CYS A 1 187 ? 39.667 10.497 20.053 1.00 13.34 188 CYS A O 1
ATOM 3027 N N . ASP A 1 188 ? 37.692 9.966 19.116 1.00 9.02 189 ASP A N 1
ATOM 3028 C CA . ASP A 1 188 ? 37.712 8.579 19.566 1.00 8.99 189 ASP A CA 1
ATOM 3029 C C . ASP A 1 188 ? 37.845 7.577 18.433 1.00 8.51 189 ASP A C 1
ATOM 3030 O O . ASP A 1 188 ? 37.515 6.402 18.577 1.00 9.53 189 ASP A O 1
ATOM 3039 N N . ALA A 1 189 ? 38.367 8.022 17.300 1.00 9.45 190 ALA A N 1
ATOM 3040 C CA . ALA A 1 189 ? 38.633 7.122 16.187 1.00 9.43 190 ALA A CA 1
ATOM 3041 C C . ALA A 1 189 ? 39.728 6.147 16.600 1.00 10.79 190 ALA A C 1
ATOM 3042 O O . ALA A 1 189 ? 40.629 6.506 17.356 1.00 12.66 190 ALA A O 1
ATOM 3049 N N . PRO A 1 190 ? 39.694 4.906 16.086 1.00 10.39 191 PRO A N 1
ATOM 3050 C CA . PRO A 1 190 ? 38.712 4.355 15.147 1.00 9.55 191 PRO A CA 1
ATOM 3051 C C . PRO A 1 190 ? 37.386 4.026 15.809 1.00 8.30 191 PRO A C 1
ATOM 3052 O O . PRO A 1 190 ? 37.316 3.548 16.943 1.00 10.15 191 PRO A O 1
ATOM 3063 N N . TYR A 1 191 ? 36.321 4.293 15.058 1.00 6.83 192 TYR A N 1
ATOM 3064 C CA . TYR A 1 191 ? 34.967 3.984 15.480 1.00 6.87 192 TYR A CA 1
ATOM 3065 C C . TYR A 1 191 ? 34.558 2.656 14.881 1.00 7.15 192 TYR A C 1
ATOM 3066 O O . TYR A 1 191 ? 34.531 2.535 13.654 1.00 9.12 192 TYR A O 1
ATOM 3084 N N . ILE A 1 192 ? 34.206 1.689 15.714 1.00 7.01 193 ILE A N 1
ATOM 3085 C CA . ILE A 1 192 ? 33.948 0.328 15.238 1.00 7.46 193 ILE A CA 1
ATOM 3086 C C . ILE A 1 192 ? 32.481 -0.018 15.513 1.00 6.83 193 ILE A C 1
ATOM 3087 O O . ILE A 1 192 ? 32.030 0.001 16.657 1.00 7.84 193 ILE A O 1
ATOM 3103 N N . CYS A 1 193 ? 31.737 -0.280 14.448 1.00 6.61 194 CYS A N 1
ATOM 3104 C CA . CYS A 1 193 ? 30.344 -0.681 14.549 1.00 5.91 194 CYS A CA 1
ATOM 3105 C C . CYS A 1 193 ? 30.274 -2.188 14.270 1.00 6.08 194 CYS A C 1
ATOM 3106 O O . CYS A 1 193 ? 30.769 -2.655 13.243 1.00 7.22 194 CYS A O 1
ATOM 3114 N N A LEU A 1 194 ? 29.672 -2.933 15.198 0.63 5.88 195 LEU A N 1
ATOM 3115 N N B LEU A 1 194 ? 29.688 -2.934 15.198 0.37 5.61 195 LEU A N 1
ATOM 3116 C CA A LEU A 1 194 ? 29.635 -4.398 15.140 0.63 5.85 195 LEU A CA 1
ATOM 3117 C CA B LEU A 1 194 ? 29.627 -4.387 15.082 0.37 5.22 195 LEU A CA 1
ATOM 3118 C C A LEU A 1 194 ? 28.227 -4.882 14.785 0.63 5.67 195 LEU A C 1
ATOM 3119 C C B LEU A 1 194 ? 28.216 -4.819 14.722 0.37 5.41 195 LEU A C 1
ATOM 3120 O O A LEU A 1 194 ? 27.256 -4.521 15.461 0.63 5.71 195 LEU A O 1
ATOM 3121 O O B LEU A 1 194 ? 27.236 -4.317 15.281 0.37 6.59 195 LEU A O 1
ATOM 3152 N N . TYR A 1 195 ? 28.135 -5.754 13.778 1.00 5.25 196 TYR A N 1
ATOM 3153 C CA . TYR A 1 195 ? 26.887 -6.374 13.345 1.00 5.19 196 TYR A CA 1
ATOM 3154 C C . TYR A 1 195 ? 27.047 -7.871 13.577 1.00 5.87 196 TYR A C 1
ATOM 3155 O O . TYR A 1 195 ? 27.976 -8.494 13.056 1.00 10.57 196 TYR A O 1
ATOM 3173 N N . LYS A 1 196 ? 26.184 -8.464 14.368 1.00 5.12 197 LYS A N 1
ATOM 3174 C CA . LYS A 1 196 ? 26.295 -9.889 14.674 1.00 5.24 197 LYS A CA 1
ATOM 3175 C C . LYS A 1 196 ? 24.961 -10.577 14.398 1.00 5.15 197 LYS A C 1
ATOM 3176 O O . LYS A 1 196 ? 23.883 -10.015 14.599 1.00 5.72 197 LYS A O 1
ATOM 3195 N N . ASN A 1 197 ? 25.042 -11.824 13.934 1.00 5.01 198 ASN A N 1
ATOM 3196 C CA . ASN A 1 197 ? 23.859 -12.638 13.707 1.00 5.05 198 ASN A CA 1
ATOM 3197 C C . ASN A 1 197 ? 22.912 -11.947 12.718 1.00 5.49 198 ASN A C 1
ATOM 3198 O O . ASN A 1 197 ? 21.698 -11.931 12.905 1.00 6.76 198 ASN A O 1
ATOM 3209 N N . VAL A 1 198 ? 23.466 -11.430 11.631 1.00 5.45 199 VAL A N 1
ATOM 3210 C CA . VAL A 1 198 ? 22.633 -10.836 10.601 1.00 5.74 199 VAL A CA 1
ATOM 3211 C C . VAL A 1 198 ? 21.837 -11.951 9.946 1.00 6.19 199 VAL A C 1
ATOM 3212 O O . VAL A 1 198 ? 22.408 -12.949 9.494 1.00 7.19 199 VAL A O 1
ATOM 3225 N N . ASN A 1 199 ? 20.524 -11.788 9.905 1.00 6.16 200 ASN A N 1
ATOM 3226 C CA A ASN A 1 199 ? 19.610 -12.778 9.333 0.72 7.24 200 ASN A CA 1
ATOM 3227 C CA B ASN A 1 199 ? 19.637 -12.776 9.309 0.28 7.01 200 ASN A CA 1
ATOM 3228 C C . ASN A 1 199 ? 18.763 -12.147 8.244 1.00 7.53 200 ASN A C 1
ATOM 3229 O O . ASN A 1 199 ? 18.312 -11.001 8.365 1.00 7.86 200 ASN A O 1
ATOM 3250 N N . VAL A 1 200 ? 18.543 -12.936 7.205 1.00 8.08 201 VAL A N 1
ATOM 3251 C CA . VAL A 1 200 ? 17.744 -12.546 6.075 1.00 8.21 201 VAL A CA 1
ATOM 3252 C C . VAL A 1 200 ? 16.725 -13.657 5.790 1.00 8.93 201 VAL A C 1
ATOM 3253 O O . VAL A 1 200 ? 16.857 -14.806 6.243 1.00 10.23 201 VAL A O 1
ATOM 3266 N N . PRO A 1 201 ? 15.735 -13.337 4.979 1.00 8.84 202 PRO A N 1
ATOM 3267 C CA . PRO A 1 201 ? 14.722 -14.349 4.672 1.00 11.60 202 PRO A CA 1
ATOM 3268 C C . PRO A 1 201 ? 15.248 -15.539 3.895 1.00 12.50 202 PRO A C 1
ATOM 3269 O O . PRO A 1 201 ? 16.141 -15.411 3.081 1.00 14.21 202 PRO A O 1
ATOM 3280 N N A VAL A 1 202 ? 14.658 -16.704 4.133 0.54 14.96 203 VAL A N 1
ATOM 3281 N N B VAL A 1 202 ? 14.676 -16.701 4.191 0.46 12.94 203 VAL A N 1
ATOM 3282 C CA A VAL A 1 202 ? 15.046 -17.924 3.428 0.54 16.21 203 VAL A CA 1
ATOM 3283 C CA B VAL A 1 202 ? 14.743 -17.847 3.300 0.46 12.46 203 VAL A CA 1
ATOM 3284 C C A VAL A 1 202 ? 14.426 -18.005 2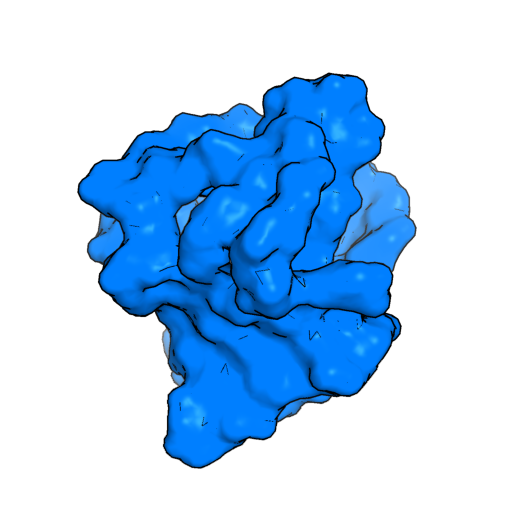.035 0.54 15.23 203 VAL A C 1
ATOM 3285 C C B VAL A 1 202 ? 13.583 -17.738 2.326 0.46 11.64 203 VAL A C 1
ATOM 3286 O O A VAL A 1 202 ? 15.068 -18.478 1.097 0.54 16.01 203 VAL A O 1
ATOM 3287 O O B VAL A 1 202 ? 12.441 -17.495 2.719 0.46 12.77 203 VAL A O 1
ATOM 3312 N N A GLY A 1 203 ? 13.188 -17.541 1.891 0.54 14.64 204 GLY A N 1
ATOM 3313 N N B GLY A 1 203 ? 13.875 -17.917 1.046 0.46 11.39 204 GLY A N 1
ATOM 3314 C CA A GLY A 1 203 ? 12.412 -17.863 0.703 0.54 13.79 204 GLY A CA 1
ATOM 3315 C CA B GLY A 1 203 ? 12.824 -18.039 0.066 0.46 12.67 204 GLY A CA 1
ATOM 3316 C C A GLY A 1 203 ? 12.176 -16.747 -0.298 0.54 13.53 204 GLY A C 1
ATOM 3317 C C B GLY A 1 203 ? 12.143 -16.741 -0.343 0.46 12.82 204 GLY A C 1
ATOM 3318 O O A GLY A 1 203 ? 11.560 -16.968 -1.340 0.54 14.13 204 GLY A O 1
ATOM 3319 O O B GLY A 1 203 ? 11.084 -16.829 -0.968 0.46 12.96 204 GLY A O 1
ATOM 3326 N N . THR A 1 204 ? 12.699 -15.560 -0.018 1.00 11.83 205 THR A N 1
ATOM 3327 C CA . THR A 1 204 ? 12.298 -14.355 -0.756 1.00 10.22 205 THR A CA 1
ATOM 3328 C C . THR A 1 204 ? 13.437 -13.708 -1.539 1.00 9.95 205 THR A C 1
ATOM 3329 O O . THR A 1 204 ? 13.250 -12.643 -2.117 1.00 11.35 205 THR A O 1
ATOM 3340 N N . ALA A 1 205 ? 14.608 -14.321 -1.583 1.00 10.74 206 ALA A N 1
ATOM 3341 C CA . ALA A 1 205 ? 15.646 -13.817 -2.473 1.00 10.56 206 ALA A CA 1
ATOM 3342 C C . ALA A 1 205 ? 15.170 -13.908 -3.906 1.00 11.14 206 ALA A C 1
ATOM 3343 O O . ALA A 1 205 ? 14.529 -14.904 -4.284 1.00 14.08 206 ALA A O 1
ATOM 3350 N N . VAL A 1 206 ? 15.494 -12.911 -4.712 1.00 9.44 207 VAL A N 1
ATOM 3351 C CA . VAL A 1 206 ? 15.056 -12.871 -6.093 1.00 9.41 207 VAL A CA 1
ATOM 3352 C C . VAL A 1 206 ? 16.223 -12.926 -7.040 1.00 12.85 207 VAL A C 1
ATOM 3353 O O . VAL A 1 206 ? 17.364 -12.731 -6.632 1.00 15.04 207 VAL A O 1
ATOM 3366 N N . GLU A 1 207 ? 15.921 -13.214 -8.307 1.00 14.68 208 GLU A N 1
ATOM 3367 C CA . GLU A 1 207 ? 16.949 -13.313 -9.347 1.00 18.93 208 GLU A CA 1
#

Organism: Vitis vinifera (NCBI:txid29760)

Sequence (199 aa):
EA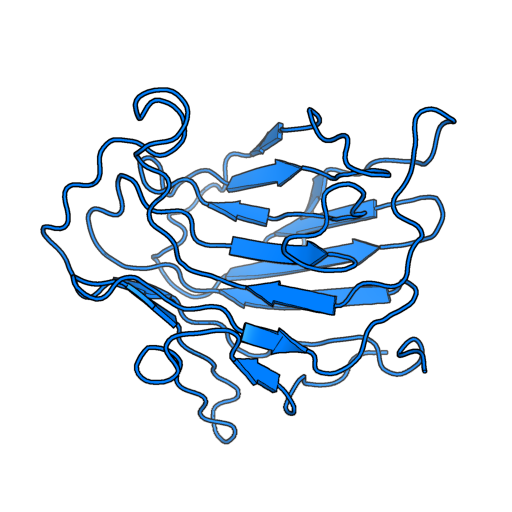QPLKFIAVDYCCPEESCTTHSSPEESSTITTLTFDDHRGGSRWRSTTTRFQYGTFSSLIQQCCPKGNTSGLNFFNIYLSSLEGDDKSSQQDAIDDFEFLGKKDKKRRIIVQTNYYYTAGTGNREAIHDLGFDCSDDGFHEYVIKWGPDLIQWLIDGKVIRSSVRADGEGFPQQKPMFLYASVVWDASYIIDEGRWTGPYVGCDAPYICLLYKNVNNVPVVGGTAVE

Solvent-accessible surface area: 8636 Å² total; per-residue (Å²): 124,69,75,91,20,81,149,28,23,53,52,80,35,89,114,2,16,74,59,49,87,111,49,49,20,3,20,0,20,12,20,169,106,22,5,0,50,0,56,0,44,56,83,4,53,51,19,60,4,18,2,45,1,27,1,0,122,38,64,1,11,0,0,0,0,3,6,18,0,2,6,82,68,64,52,113,56,30,8,4,0,8,0,19,3,9,5,116,54,28,127,23,0,6,0,1,20,59,12,72,28,75,8,130,48,93,29,92,26,127,20,64,26,49,0,7,88,20,75,29,70,2,13,3,85,6,18,84,72,59,0,37,0,16,12,71,53,156,75,52,45,58,21,137,43,108,88,70,33,23,0,61,81,46,0,18,1,3,0,6,0,70,48,0,23,156,62,82,108,9,150,59,0,1,91,71,80,19,86,65,44,81,1,80,0,46,0,60,60,7,42,3,8,78,70,42,53,60,96

Nearest PDB structures (foldseek):
  5dze-assembly1_A  TM=1.005E+00  e=1.132E-41  Vitis vinifera
  5sv8-assembly1_A  TM=1.003E+00  e=2.935E-39  Vitis vinifera
  1mac-assembly2_B  TM=8.520E-01  e=1.211E-15  Paenibacillus macerans
  1gbg-assembly1_A  TM=8.180E-01  e=5.542E-15  Bacillus licheniformis
  1cpn-assembly1_A  TM=8.853E-01  e=6.213E-13  Paenibacillus macerans

Radius of gyration: 15.69 Å; Cα contacts (8 Å, |Δi|>4): 608; chains: 1; bounding box: 42×41×36 Å

B-factor: mean 10.98, std 6.24, range [2.95, 40.89]